Protein AF-A0A090QWX9-F1 (afdb_monomer_lite)

Sequence (191 aa):
MNAIVQAILRTYGSSTYQDLEINTSIIALRSNTSEQKVIETLQKLEEQELIEANIIDADTQINFLEPRDDDRTINRFSKELTKQNKIKKQKLEQMFYLVTQKQKCINVLILRYFGEKSQPCGKCSVCIGKVPQTLVLDKIKDLLINKDLNSGDIASLLPQIDKNNLIETISLLLEQGKVSLLDNHKYHWNG

Radius of gyration: 42.88 Å; chains: 1; bounding box: 83×41×101 Å

Structure (mmCIF, N/CA/C/O backbone):
data_AF-A0A090QWX9-F1
#
_entry.id   AF-A0A090QWX9-F1
#
loop_
_atom_site.group_PDB
_atom_site.id
_atom_site.type_symbol
_atom_site.label_atom_id
_atom_site.label_alt_id
_atom_site.label_comp_id
_atom_site.label_asym_id
_atom_site.label_entity_id
_atom_site.label_seq_id
_atom_site.pdbx_PDB_ins_code
_atom_site.Cartn_x
_atom_site.Cartn_y
_atom_site.Cartn_z
_atom_site.occupancy
_atom_site.B_iso_or_equiv
_atom_site.auth_seq_id
_atom_site.auth_comp_id
_atom_site.auth_asym_id
_atom_site.auth_atom_id
_atom_site.pdbx_PDB_model_num
ATOM 1 N N . MET A 1 1 ? -42.202 -20.734 45.469 1.00 53.66 1 MET A N 1
ATOM 2 C CA . MET A 1 1 ? -43.258 -20.476 44.466 1.00 53.66 1 MET A CA 1
ATOM 3 C C . MET A 1 1 ? -43.918 -19.111 44.650 1.00 53.66 1 MET A C 1
ATOM 5 O O . MET A 1 1 ? -43.602 -18.234 43.865 1.00 53.66 1 MET A O 1
ATOM 9 N N . ASN A 1 2 ? -44.729 -18.862 45.690 1.00 70.88 2 ASN A N 1
ATOM 10 C CA . ASN A 1 2 ? -45.510 -17.608 45.795 1.00 70.88 2 ASN A CA 1
ATOM 11 C C . ASN A 1 2 ? -44.644 -16.319 45.829 1.00 70.88 2 ASN A C 1
ATOM 13 O O . ASN A 1 2 ? -44.938 -15.356 45.132 1.00 70.88 2 ASN A O 1
ATOM 17 N N . ALA A 1 3 ? -43.509 -16.322 46.543 1.00 83.94 3 ALA A N 1
ATOM 18 C CA . ALA A 1 3 ? -42.634 -15.144 46.642 1.00 83.94 3 ALA A CA 1
ATOM 19 C C . ALA A 1 3 ? -41.961 -14.732 45.314 1.00 83.94 3 ALA A C 1
ATOM 21 O O . ALA A 1 3 ? -41.786 -13.543 45.069 1.00 83.94 3 ALA A O 1
ATOM 22 N N . ILE A 1 4 ? -41.611 -15.696 44.452 1.00 86.19 4 ILE A N 1
ATOM 23 C CA . ILE A 1 4 ? -40.945 -15.440 43.161 1.00 86.19 4 ILE A CA 1
ATOM 24 C C . ILE A 1 4 ? -41.950 -14.849 42.169 1.00 86.19 4 ILE A C 1
ATOM 26 O O . ILE A 1 4 ? -41.692 -13.803 41.584 1.00 86.19 4 ILE A O 1
ATOM 30 N N . VAL A 1 5 ? -43.137 -15.453 42.059 1.00 85.56 5 VAL A N 1
ATOM 31 C CA . VAL A 1 5 ? -44.212 -14.955 41.183 1.00 85.56 5 VAL A CA 1
ATOM 32 C C . VAL A 1 5 ? -44.660 -13.553 41.610 1.00 85.56 5 VAL A C 1
ATOM 34 O O . VAL A 1 5 ? -44.779 -12.660 40.774 1.00 85.56 5 VAL A O 1
ATOM 37 N N . GLN A 1 6 ? -44.817 -13.304 42.917 1.00 86.06 6 GLN A N 1
ATOM 38 C CA . GLN A 1 6 ? -45.117 -11.956 43.413 1.00 86.06 6 GLN A CA 1
ATOM 39 C C . GLN A 1 6 ? -43.999 -10.952 43.119 1.00 86.06 6 GLN A C 1
ATOM 41 O O . GLN A 1 6 ? -44.289 -9.797 42.808 1.00 86.06 6 GLN A O 1
ATOM 46 N N . ALA A 1 7 ? -42.731 -11.362 43.217 1.00 87.44 7 ALA A N 1
ATOM 47 C CA . ALA A 1 7 ? -41.604 -10.498 42.888 1.00 87.44 7 ALA A CA 1
ATOM 48 C C . ALA A 1 7 ? -41.592 -10.126 41.397 1.00 87.44 7 ALA A C 1
ATOM 50 O O . ALA A 1 7 ? -41.344 -8.963 41.079 1.00 87.44 7 ALA A O 1
ATOM 51 N N . ILE A 1 8 ? -41.919 -11.064 40.501 1.00 87.06 8 ILE A N 1
ATOM 52 C CA . ILE A 1 8 ? -42.038 -10.809 39.056 1.00 87.06 8 ILE A CA 1
ATOM 53 C C . ILE A 1 8 ? -43.156 -9.795 38.791 1.00 87.06 8 ILE A C 1
ATOM 55 O O . ILE A 1 8 ? -42.890 -8.733 38.228 1.00 87.06 8 ILE A O 1
ATOM 59 N N . LEU A 1 9 ? -44.367 -10.049 39.300 1.00 85.12 9 LEU A N 1
ATOM 60 C CA . LEU A 1 9 ? -45.529 -9.171 39.099 1.00 85.12 9 LEU A CA 1
ATOM 61 C C . LEU A 1 9 ? -45.324 -7.757 39.670 1.00 85.12 9 LEU A C 1
ATOM 63 O O . LEU A 1 9 ? -45.786 -6.778 39.087 1.00 85.12 9 LEU A O 1
ATOM 67 N N . ARG A 1 10 ? -44.603 -7.622 40.791 1.00 84.56 10 ARG A N 1
ATOM 68 C CA . ARG A 1 10 ? -44.247 -6.312 41.372 1.00 84.56 10 ARG A CA 1
ATOM 69 C C . ARG A 1 10 ? -43.152 -5.575 40.601 1.00 84.56 10 ARG A C 1
ATOM 71 O O . ARG A 1 10 ? -43.028 -4.366 40.760 1.00 84.56 10 ARG A O 1
ATOM 78 N N . THR A 1 11 ? -42.320 -6.288 39.843 1.00 85.12 11 THR A N 1
ATOM 79 C CA . THR A 1 11 ? -41.165 -5.706 39.140 1.00 85.12 11 THR A CA 1
ATOM 80 C C . THR A 1 11 ? -41.520 -5.297 37.723 1.00 85.12 11 THR A C 1
ATOM 82 O O . THR A 1 11 ? -41.183 -4.190 37.319 1.00 85.12 11 THR A O 1
ATOM 85 N N . TYR A 1 12 ? -42.222 -6.167 37.003 1.00 82.81 12 TYR A N 1
ATOM 86 C CA . TYR A 1 12 ? -42.530 -5.988 35.586 1.00 82.81 12 TYR A CA 1
ATOM 87 C C . TYR A 1 12 ? -43.985 -5.564 35.333 1.00 82.81 12 TYR A C 1
ATOM 89 O O . TYR A 1 12 ? -44.350 -5.246 34.208 1.00 82.81 12 TYR A O 1
ATOM 97 N N . GLY A 1 13 ? -44.794 -5.461 36.393 1.00 68.44 13 GLY A N 1
ATOM 98 C CA . GLY A 1 13 ? -46.199 -5.077 36.303 1.00 68.44 13 GLY A CA 1
ATOM 99 C C . GLY A 1 13 ? -47.084 -6.208 35.777 1.00 68.44 13 GLY A C 1
ATOM 100 O O . GLY A 1 13 ? -46.618 -7.235 35.294 1.00 68.44 13 GLY A O 1
ATOM 101 N N . SER A 1 14 ? -48.399 -6.033 35.907 1.00 61.84 14 SER A N 1
ATOM 102 C CA . SER A 1 14 ? -49.395 -6.978 35.394 1.00 61.84 14 SER A CA 1
ATOM 103 C C . SER A 1 14 ? -49.714 -6.632 33.936 1.00 61.84 14 SER A C 1
ATOM 105 O O . SER A 1 14 ? -50.773 -6.083 33.641 1.00 61.84 14 SER A O 1
ATOM 107 N N . SER A 1 15 ? -48.774 -6.873 33.021 1.00 58.12 15 SER A N 1
ATOM 108 C CA . SER A 1 15 ? -49.043 -6.803 31.582 1.00 58.12 15 SER A CA 1
ATOM 109 C C . SER A 1 15 ? -49.397 -8.202 31.082 1.00 58.12 15 SER A C 1
ATOM 111 O O . SER A 1 15 ? -48.561 -9.082 30.942 1.00 58.12 15 SER A O 1
ATOM 113 N N . THR A 1 16 ? -50.681 -8.428 30.828 1.00 58.50 16 THR A N 1
ATOM 114 C CA . THR A 1 16 ? -51.221 -9.699 30.320 1.00 58.50 16 THR A CA 1
ATOM 115 C C . THR A 1 16 ? -50.966 -9.927 28.827 1.00 58.50 16 THR A C 1
ATOM 117 O O . THR A 1 16 ? -51.358 -10.962 28.304 1.00 58.50 16 THR A O 1
ATOM 120 N N . TYR A 1 17 ? -50.330 -8.976 28.133 1.00 59.25 17 TYR A N 1
ATOM 121 C CA . TYR A 1 17 ? -50.255 -8.949 26.666 1.00 59.25 17 TYR A CA 1
ATOM 122 C C . TYR A 1 17 ? -48.881 -8.545 26.113 1.00 59.25 17 TYR A C 1
ATOM 124 O O . TYR A 1 17 ? -48.797 -8.085 24.976 1.00 59.25 17 TYR A O 1
ATOM 132 N N . GLN A 1 18 ? -47.813 -8.637 26.908 1.00 69.75 18 GLN A N 1
ATOM 133 C CA . GLN A 1 18 ? -46.468 -8.270 26.458 1.00 69.75 18 GLN A CA 1
ATOM 134 C C . GLN A 1 18 ? -45.458 -9.341 26.841 1.00 69.75 18 GLN A C 1
ATOM 136 O O . GLN A 1 18 ? -45.496 -9.851 27.960 1.00 69.75 18 GLN A O 1
ATOM 141 N N . ASP A 1 19 ? -44.534 -9.611 25.925 1.00 76.44 19 ASP A N 1
ATOM 142 C CA . ASP A 1 19 ? -43.352 -10.416 26.201 1.00 76.44 19 ASP A CA 1
ATOM 143 C C . ASP A 1 19 ? -42.495 -9.699 27.250 1.00 76.44 19 ASP A C 1
ATOM 145 O O . ASP A 1 19 ? -42.194 -8.506 27.131 1.00 76.44 19 ASP A O 1
ATOM 149 N N . LEU A 1 20 ? -42.140 -10.421 28.312 1.00 80.31 20 LEU A N 1
ATOM 150 C CA . LEU A 1 20 ? -41.389 -9.885 29.442 1.00 80.31 20 LEU A CA 1
ATOM 151 C C . LEU A 1 20 ? -39.956 -10.410 29.426 1.00 80.31 20 LEU A C 1
ATOM 153 O O . LEU A 1 20 ? -39.713 -11.595 29.648 1.00 80.31 20 LEU A O 1
ATOM 157 N N . GLU A 1 21 ? -38.994 -9.505 29.266 1.00 84.19 21 GLU A N 1
ATOM 158 C CA . GLU A 1 21 ? -37.586 -9.805 29.526 1.00 84.19 21 GLU A CA 1
ATOM 159 C C . GLU A 1 21 ? -37.314 -9.748 31.036 1.00 84.19 21 GLU A C 1
ATOM 161 O O . GLU A 1 21 ? -37.188 -8.680 31.646 1.00 84.19 21 GLU A O 1
ATOM 166 N N . ILE A 1 22 ? -37.252 -10.924 31.662 1.00 83.38 22 ILE A N 1
ATOM 167 C CA . ILE A 1 22 ? -37.041 -11.060 33.104 1.00 83.38 22 ILE A CA 1
ATOM 168 C C . ILE A 1 22 ? -35.547 -11.186 33.404 1.00 83.38 22 ILE A C 1
ATOM 170 O O . ILE A 1 22 ? -34.882 -12.128 32.986 1.00 83.38 22 ILE A O 1
ATOM 174 N N . ASN A 1 23 ? -35.035 -10.277 34.232 1.00 85.75 23 ASN A N 1
ATOM 175 C CA . ASN A 1 23 ? -33.715 -10.401 34.833 1.00 85.75 23 ASN A CA 1
ATOM 176 C C . ASN A 1 23 ? -33.814 -11.281 36.092 1.00 85.75 23 ASN A C 1
ATOM 178 O O . ASN A 1 23 ? -34.345 -10.862 37.129 1.00 85.75 23 ASN A O 1
ATOM 182 N N . THR A 1 24 ? -33.306 -12.509 35.999 1.00 86.75 24 THR A N 1
ATOM 183 C CA . THR A 1 24 ? -33.350 -13.514 37.072 1.00 86.75 24 THR A CA 1
ATOM 184 C C . THR A 1 24 ? -32.636 -13.047 38.342 1.00 86.75 24 THR A C 1
ATOM 186 O O . THR A 1 24 ? -33.150 -13.292 39.436 1.00 86.75 24 THR A O 1
ATOM 189 N N . SER A 1 25 ? -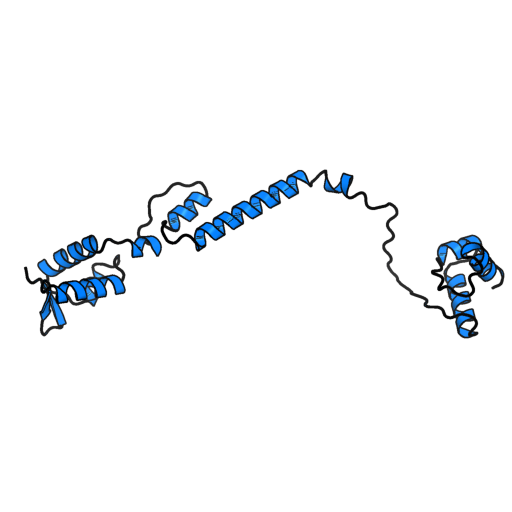31.532 -12.301 38.227 1.00 86.31 25 SER A N 1
ATOM 190 C CA . SER A 1 25 ? -30.766 -11.755 39.357 1.00 86.31 25 SER A CA 1
ATOM 191 C C . SER A 1 25 ? -31.585 -10.785 40.211 1.00 86.31 25 SER A C 1
ATOM 193 O O . SER A 1 25 ? -31.591 -10.869 41.443 1.00 86.31 25 SER A O 1
ATOM 195 N N . ILE A 1 26 ? -32.336 -9.880 39.573 1.00 87.12 26 ILE A N 1
ATOM 196 C CA . ILE A 1 26 ? -33.187 -8.908 40.281 1.00 87.12 26 ILE A CA 1
ATOM 197 C C . ILE A 1 26 ? -34.320 -9.625 41.022 1.00 87.12 26 ILE A C 1
ATOM 199 O O . ILE A 1 26 ? -34.638 -9.286 42.167 1.00 87.12 26 ILE A O 1
ATOM 203 N N . ILE A 1 27 ? -34.928 -10.628 40.389 1.00 89.12 27 ILE A N 1
ATOM 204 C CA . ILE A 1 27 ? -36.012 -11.406 40.996 1.00 89.1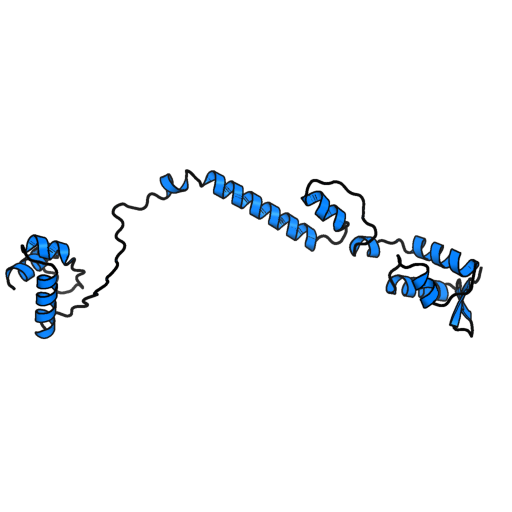2 27 ILE A CA 1
ATOM 205 C C . ILE A 1 27 ? -35.497 -12.270 42.146 1.00 89.12 27 ILE A C 1
ATOM 207 O O . ILE A 1 27 ? -36.151 -12.333 43.191 1.00 89.12 27 ILE A O 1
ATOM 211 N N . ALA A 1 28 ? -34.320 -12.878 42.005 1.00 89.19 28 ALA A N 1
ATOM 212 C CA . ALA A 1 28 ? -33.655 -13.630 43.064 1.00 89.19 28 ALA A CA 1
ATOM 213 C C . ALA A 1 28 ? -33.429 -12.743 44.300 1.00 89.19 28 ALA A C 1
ATOM 215 O O . ALA A 1 28 ? -33.872 -13.088 45.400 1.00 89.19 28 ALA A O 1
ATOM 216 N N . LEU A 1 29 ? -32.887 -11.536 44.099 1.00 89.25 29 LEU A N 1
ATOM 217 C CA . LEU A 1 29 ? -32.679 -10.555 45.167 1.00 89.25 29 LEU A CA 1
ATOM 218 C C . LEU A 1 29 ? -33.995 -10.146 45.853 1.00 89.25 29 LEU A C 1
ATOM 220 O O . LEU A 1 29 ? -34.086 -10.152 47.080 1.00 89.25 29 LEU A O 1
ATOM 224 N N . ARG A 1 30 ? -35.040 -9.819 45.080 1.00 87.56 30 ARG A N 1
ATOM 225 C CA . ARG A 1 30 ? -36.335 -9.349 45.619 1.00 87.56 30 ARG A CA 1
ATOM 226 C C . ARG A 1 30 ? -37.160 -10.441 46.294 1.00 87.56 30 ARG A C 1
ATOM 228 O O . ARG A 1 30 ? -37.959 -10.143 47.178 1.00 87.56 30 ARG A O 1
ATOM 235 N N . SER A 1 31 ? -36.993 -11.689 45.871 1.00 88.31 31 SER A N 1
ATOM 236 C CA . SER A 1 31 ? -37.668 -12.848 46.465 1.00 88.31 31 SER A CA 1
ATOM 237 C C . SER A 1 31 ? -36.853 -13.511 47.580 1.00 88.31 31 SER A C 1
ATOM 239 O O . SER A 1 31 ? -37.348 -14.453 48.199 1.00 88.31 31 SER A O 1
ATOM 241 N N . ASN A 1 32 ? -35.641 -13.011 47.857 1.00 88.44 32 ASN A N 1
ATOM 242 C CA . ASN A 1 32 ? -34.676 -13.593 48.788 1.00 88.44 32 ASN A CA 1
ATOM 243 C C . ASN A 1 32 ? -34.376 -15.073 48.470 1.00 88.44 32 ASN A C 1
ATOM 245 O O . ASN A 1 32 ? -34.393 -15.942 49.345 1.00 88.44 32 ASN A O 1
ATOM 249 N N . THR A 1 33 ? -34.162 -15.370 47.186 1.00 89.62 33 THR A N 1
ATOM 250 C CA . THR A 1 33 ? -33.833 -16.708 46.671 1.00 89.62 33 THR A CA 1
ATOM 251 C C . THR A 1 33 ? -32.607 -16.662 45.752 1.00 89.62 33 THR A C 1
ATOM 253 O O . THR A 1 33 ? -32.016 -15.605 45.558 1.00 89.62 33 THR A O 1
ATOM 256 N N . SER A 1 34 ? -32.174 -17.813 45.230 1.00 88.50 34 SER A N 1
ATOM 257 C CA . SER A 1 34 ? -31.105 -17.904 44.229 1.00 88.50 34 SER A CA 1
ATOM 258 C C . SER A 1 34 ? -31.673 -17.859 42.811 1.00 88.50 34 SER A C 1
ATOM 260 O O . SER A 1 34 ? -32.805 -18.283 42.582 1.00 88.50 34 SER A O 1
ATOM 262 N N . GLU A 1 35 ? -30.867 -17.420 41.842 1.00 87.25 35 GLU A N 1
ATOM 263 C CA . GLU A 1 35 ? -31.251 -17.405 40.421 1.00 87.25 35 GLU A CA 1
ATOM 264 C C . GLU A 1 35 ? -31.674 -18.788 39.917 1.00 87.25 35 GLU A C 1
ATOM 266 O O . GLU A 1 35 ? -32.696 -18.905 39.249 1.00 87.25 35 GLU A O 1
ATOM 271 N N . GLN A 1 36 ? -30.979 -19.847 40.343 1.00 87.12 36 GLN A N 1
ATOM 272 C CA . GLN A 1 36 ? -31.351 -21.233 40.036 1.00 87.12 36 GLN A CA 1
ATOM 273 C C . GLN A 1 36 ? -32.795 -21.553 40.448 1.00 87.12 36 GLN A C 1
ATOM 275 O O . GLN A 1 36 ? -33.552 -22.100 39.657 1.00 87.12 36 GLN A O 1
ATOM 280 N N . LYS A 1 37 ? -33.229 -21.138 41.648 1.00 87.50 37 LYS A N 1
ATOM 281 C CA . LYS A 1 37 ? -34.615 -21.357 42.103 1.00 87.50 37 LYS A CA 1
ATOM 282 C C . LYS A 1 37 ? -35.633 -20.539 41.312 1.00 87.50 37 LYS A C 1
ATOM 284 O O . LYS A 1 37 ? -36.789 -20.954 41.208 1.00 87.50 37 LYS A O 1
ATOM 289 N N . VAL A 1 38 ? -35.238 -19.375 40.797 1.00 88.50 38 VAL A N 1
ATOM 290 C CA . VAL A 1 38 ? -36.083 -18.563 39.909 1.00 88.50 38 VAL A CA 1
ATOM 291 C C . VAL A 1 38 ? -36.269 -19.285 38.578 1.00 88.50 38 VAL A C 1
ATOM 293 O O . VAL A 1 38 ? -37.411 -19.462 38.161 1.00 88.50 38 VAL A O 1
ATOM 296 N N . ILE A 1 39 ? -35.183 -19.784 37.981 1.00 88.69 39 ILE A N 1
ATOM 297 C CA . ILE A 1 39 ? -35.206 -20.554 36.729 1.00 88.69 39 ILE A CA 1
ATOM 298 C C . ILE A 1 39 ? -36.035 -21.834 36.892 1.00 88.69 39 ILE A C 1
ATOM 300 O O . ILE A 1 39 ? -36.972 -22.041 36.131 1.00 88.69 39 ILE A O 1
ATOM 304 N N . GLU A 1 40 ? -35.795 -22.627 37.942 1.00 88.94 40 GLU A N 1
ATOM 305 C CA . GLU A 1 40 ? -36.587 -23.833 38.248 1.00 88.94 40 GLU A CA 1
ATOM 306 C C . GLU A 1 40 ? -38.084 -23.530 38.417 1.00 88.94 40 GLU A C 1
ATOM 308 O O . GLU A 1 40 ? -38.942 -24.347 38.088 1.00 88.94 40 GLU A O 1
ATOM 313 N N . THR A 1 41 ? -38.426 -22.365 38.979 1.00 88.94 41 THR A N 1
ATOM 314 C CA . THR A 1 41 ? -39.829 -21.966 39.145 1.00 88.94 41 THR A CA 1
ATOM 315 C C . THR A 1 41 ? -40.453 -21.578 37.807 1.00 88.94 41 THR A C 1
ATOM 317 O O . THR A 1 41 ? -41.608 -21.920 37.581 1.00 88.94 41 THR A O 1
ATOM 320 N N . LEU A 1 42 ? -39.715 -20.893 36.929 1.00 87.75 42 LEU A N 1
ATOM 321 C CA . LEU A 1 42 ? -40.179 -20.552 35.580 1.00 87.75 42 LEU A CA 1
ATOM 322 C C . LEU A 1 42 ? -40.358 -21.810 34.720 1.00 87.75 42 LEU A C 1
ATOM 324 O O . LEU A 1 42 ? -41.416 -21.965 34.124 1.00 87.75 42 LEU A O 1
ATOM 328 N N . GLN A 1 43 ? -39.409 -22.751 34.768 1.00 89.06 43 GLN A N 1
ATOM 329 C CA . GLN A 1 43 ? -39.523 -24.057 34.102 1.00 89.06 43 GLN A CA 1
ATOM 330 C C . GLN A 1 43 ? -40.766 -24.821 34.565 1.00 89.06 43 GLN A C 1
ATOM 332 O O . GLN A 1 43 ? -41.525 -25.322 33.750 1.00 89.06 43 GLN A O 1
ATOM 337 N N . LYS A 1 44 ? -41.047 -24.846 35.874 1.00 89.88 44 LYS A N 1
ATOM 338 C CA . LYS A 1 44 ? -42.264 -25.491 36.397 1.00 89.88 44 LYS A CA 1
ATOM 339 C C . LYS A 1 44 ? -43.558 -24.820 35.943 1.00 89.88 44 LYS A C 1
ATOM 341 O O . LYS A 1 44 ? -44.571 -25.498 35.826 1.00 89.88 44 LYS A O 1
ATOM 346 N N . LEU A 1 45 ? -43.562 -23.500 35.760 1.00 88.19 45 LEU A N 1
ATOM 347 C CA . LEU A 1 45 ? -44.738 -22.781 35.259 1.00 88.19 45 LEU A CA 1
ATOM 348 C C . LEU A 1 45 ? -44.953 -23.044 33.764 1.00 88.19 45 LEU A C 1
ATOM 350 O O . LEU A 1 45 ? -46.097 -23.145 33.331 1.00 88.19 45 LEU A O 1
ATOM 354 N N . GLU A 1 46 ? -43.868 -23.186 33.007 1.00 89.56 46 GLU A N 1
ATOM 355 C CA . GLU A 1 46 ? -43.888 -23.594 31.601 1.00 89.56 46 GLU A CA 1
ATOM 356 C C . GLU A 1 46 ? -44.359 -25.050 31.445 1.00 89.56 46 GLU A C 1
ATOM 358 O O . GLU A 1 46 ? -45.273 -25.314 30.671 1.00 89.56 46 GLU A O 1
ATOM 363 N N . GLU A 1 47 ? -43.841 -25.983 32.254 1.00 90.12 47 GLU A N 1
ATOM 364 C CA . GLU A 1 47 ? -44.299 -27.386 32.311 1.00 90.12 47 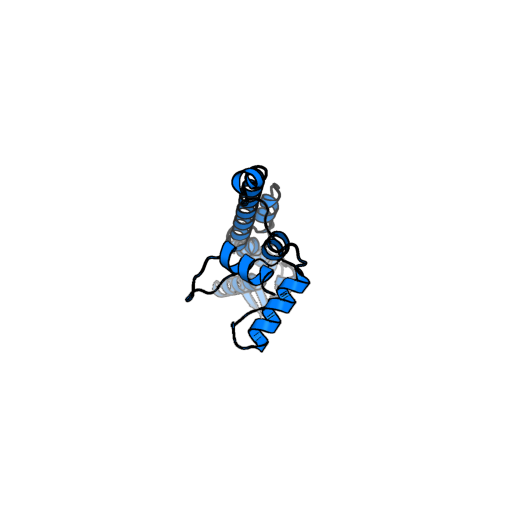GLU A CA 1
ATOM 365 C C . GLU A 1 47 ? -45.794 -27.512 32.652 1.00 90.12 47 GLU A C 1
ATOM 367 O O . GLU A 1 47 ? -46.445 -28.482 32.269 1.00 90.12 47 GLU A O 1
ATOM 372 N N . GLN A 1 48 ? -46.338 -26.548 33.399 1.00 91.25 48 GLN A N 1
ATOM 373 C CA . GLN A 1 48 ? -47.759 -26.463 33.742 1.00 91.25 48 GLN A CA 1
ATOM 374 C C . GLN A 1 48 ? -48.594 -25.717 32.691 1.00 91.25 48 GLN A C 1
ATOM 376 O O . GLN A 1 48 ? -49.777 -25.480 32.932 1.00 91.25 48 GLN A O 1
ATOM 381 N N . GLU A 1 49 ? -47.991 -25.330 31.563 1.00 87.25 49 GLU A N 1
ATOM 382 C CA . GLU A 1 49 ? -48.617 -24.569 30.475 1.00 87.25 49 GLU A CA 1
ATOM 383 C C . GLU A 1 49 ? -49.237 -23.235 30.947 1.00 87.25 49 GLU A C 1
ATOM 385 O O . GLU A 1 49 ? -50.197 -22.726 30.368 1.00 87.25 49 GLU A O 1
ATOM 390 N N . LEU A 1 50 ? -48.701 -22.647 32.027 1.00 85.00 50 LEU A N 1
ATOM 391 C CA . LEU A 1 50 ? -49.178 -21.374 32.586 1.00 85.00 50 LEU A CA 1
ATOM 392 C C . LEU A 1 50 ? -48.489 -20.158 31.959 1.00 85.00 50 LEU A C 1
ATOM 394 O O . LEU A 1 50 ? -49.031 -19.052 32.022 1.00 85.00 50 LEU A O 1
ATOM 398 N N . ILE A 1 51 ? -47.290 -20.351 31.409 1.00 86.00 51 ILE A N 1
ATOM 399 C CA . ILE A 1 51 ? -46.495 -19.334 30.715 1.00 86.00 51 ILE A CA 1
ATOM 400 C C . ILE A 1 51 ? -45.809 -19.959 29.499 1.00 86.00 51 ILE A C 1
ATOM 402 O O . ILE A 1 51 ? -45.537 -21.156 29.491 1.00 86.00 51 ILE A O 1
ATOM 406 N N . GLU A 1 52 ? -45.466 -19.129 28.520 1.00 84.31 52 GLU A N 1
ATOM 407 C CA . GLU A 1 52 ? -44.527 -19.468 27.450 1.00 84.31 52 GLU A CA 1
ATOM 408 C C . GLU A 1 52 ? -43.198 -18.767 27.768 1.00 84.31 52 GLU A C 1
ATOM 410 O O . GLU A 1 52 ? -43.177 -17.547 27.961 1.00 84.31 52 GLU A O 1
ATOM 415 N N . ALA A 1 53 ? -42.107 -19.524 27.925 1.00 82.81 53 ALA A N 1
ATOM 416 C CA . ALA A 1 53 ? -40.840 -18.990 28.422 1.00 82.81 53 ALA A CA 1
ATOM 417 C C . ALA A 1 53 ? -39.661 -19.396 27.530 1.00 82.81 53 ALA A C 1
ATOM 419 O O . ALA A 1 53 ? -39.358 -20.565 27.358 1.00 82.81 53 ALA A O 1
ATOM 420 N N . ASN A 1 54 ? -38.912 -18.414 27.024 1.00 82.25 54 ASN A N 1
ATOM 421 C CA . ASN A 1 54 ? -37.637 -18.669 26.354 1.00 82.25 54 ASN A CA 1
ATOM 422 C C . ASN A 1 54 ? -36.485 -18.482 27.346 1.00 82.25 54 ASN A C 1
ATOM 424 O O . ASN A 1 54 ? -35.987 -17.371 27.541 1.00 82.25 54 ASN A O 1
ATOM 428 N N . ILE A 1 55 ? -36.064 -19.571 27.992 1.00 78.12 55 ILE A N 1
ATOM 429 C CA . ILE A 1 55 ? -34.950 -19.551 28.947 1.00 78.12 55 ILE A CA 1
ATOM 430 C C . ILE A 1 55 ? -33.633 -19.680 28.177 1.00 78.12 55 ILE A C 1
ATOM 432 O O . ILE A 1 55 ? -33.258 -20.758 27.720 1.00 78.12 55 ILE A O 1
ATOM 436 N N . ILE A 1 56 ? -32.929 -18.558 28.023 1.00 72.62 56 ILE A N 1
ATOM 437 C CA . ILE A 1 56 ? -31.620 -18.515 27.367 1.00 72.62 56 ILE A CA 1
ATOM 438 C C . ILE A 1 56 ? -30.534 -18.719 28.423 1.00 72.62 56 ILE A C 1
ATOM 440 O O . ILE A 1 56 ? -30.248 -17.815 29.208 1.00 72.62 56 ILE A O 1
ATOM 444 N N . ASP A 1 57 ? -29.902 -19.889 28.404 1.00 64.50 57 ASP A N 1
ATOM 445 C CA . ASP A 1 57 ? -28.725 -20.186 29.222 1.00 64.50 57 ASP A CA 1
ATOM 446 C C . ASP A 1 57 ? -27.472 -19.711 28.464 1.00 64.50 57 ASP A C 1
ATOM 448 O O . ASP A 1 57 ? -26.881 -20.428 27.655 1.00 64.50 57 ASP A O 1
ATOM 452 N N . ALA A 1 58 ? -27.137 -18.427 28.612 1.00 63.53 58 ALA A N 1
ATOM 453 C CA . ALA A 1 58 ? -25.960 -17.837 27.981 1.00 63.53 58 ALA A CA 1
ATOM 454 C C . ALA A 1 58 ? -24.839 -17.662 29.011 1.00 63.53 58 ALA A C 1
ATOM 456 O O . ALA A 1 58 ? -24.852 -16.708 29.787 1.00 63.53 58 ALA A O 1
ATOM 457 N N . ASP A 1 59 ? -23.823 -18.528 28.945 1.00 55.81 59 ASP A N 1
ATOM 458 C CA . ASP A 1 59 ? -22.630 -18.498 29.813 1.00 55.81 59 ASP A CA 1
ATOM 459 C C . ASP A 1 59 ? -21.838 -17.176 29.747 1.00 55.81 59 ASP A C 1
ATOM 461 O O . ASP A 1 59 ? -21.018 -16.885 30.618 1.00 55.81 59 ASP A O 1
ATOM 465 N N . THR A 1 60 ? -22.042 -16.358 28.708 1.00 57.75 60 THR A N 1
ATOM 466 C CA . THR A 1 60 ? -21.344 -15.076 28.544 1.00 57.75 60 THR A CA 1
ATOM 467 C C . THR A 1 60 ? -22.257 -13.991 27.983 1.00 57.75 60 THR A C 1
ATOM 469 O O . THR A 1 60 ? -22.665 -14.023 26.824 1.00 57.75 60 THR A O 1
ATOM 472 N N . GLN A 1 61 ? -22.523 -12.973 28.802 1.00 64.88 61 GLN A N 1
ATOM 473 C CA . GLN A 1 61 ? -23.137 -11.716 28.379 1.00 64.88 61 GLN A CA 1
ATOM 474 C C . GLN A 1 61 ? -22.177 -10.559 28.672 1.00 64.88 61 GLN A C 1
ATOM 476 O O . GLN A 1 61 ? -21.606 -10.465 29.759 1.00 64.88 61 GLN A O 1
ATOM 481 N N . ILE A 1 62 ? -21.984 -9.669 27.695 1.00 69.31 62 ILE A N 1
ATOM 482 C CA . ILE A 1 62 ? -21.215 -8.433 27.878 1.00 69.31 62 ILE A CA 1
ATOM 483 C C . ILE A 1 62 ? -22.209 -7.334 28.237 1.00 69.31 62 ILE A C 1
ATOM 485 O O . ILE A 1 62 ? -22.943 -6.860 27.373 1.00 69.31 62 ILE A O 1
ATOM 489 N N . ASN A 1 63 ? -22.224 -6.927 29.506 1.00 68.12 63 ASN A N 1
ATOM 490 C CA . ASN A 1 63 ? -23.031 -5.802 29.962 1.00 68.12 63 ASN A CA 1
ATOM 491 C C . ASN A 1 63 ? -22.137 -4.577 30.193 1.00 68.12 63 ASN A C 1
ATOM 493 O O . ASN A 1 63 ? -21.225 -4.609 31.023 1.00 68.12 63 ASN A O 1
ATOM 497 N N . PHE A 1 64 ? -22.370 -3.502 29.441 1.00 67.88 64 PHE A N 1
ATOM 498 C CA . PHE A 1 64 ? -21.608 -2.263 29.583 1.00 67.88 64 PHE A CA 1
ATOM 499 C C . PHE A 1 64 ? -22.166 -1.457 30.760 1.00 67.88 64 PHE A C 1
ATOM 501 O O . PHE A 1 64 ? -23.322 -1.047 30.747 1.00 67.88 64 PHE A O 1
ATOM 508 N N . LEU A 1 65 ? -21.336 -1.231 31.781 1.00 71.25 65 LEU A N 1
ATOM 509 C CA . LEU A 1 65 ? -21.724 -0.520 33.008 1.00 71.25 65 LEU A CA 1
ATOM 510 C C . LEU A 1 65 ? -21.951 0.985 32.795 1.00 71.25 65 LEU A C 1
ATOM 512 O O . LEU A 1 65 ? -22.602 1.630 33.611 1.00 71.25 65 LEU A O 1
ATOM 516 N N . GLU A 1 66 ? -21.428 1.534 31.700 1.00 65.00 66 GLU A N 1
ATOM 517 C CA . GLU A 1 66 ? -21.566 2.937 31.323 1.00 65.00 66 GLU A CA 1
ATOM 518 C C . GLU A 1 66 ? -21.847 3.069 29.817 1.00 65.00 66 GLU A C 1
ATOM 520 O O . GLU A 1 66 ? -21.381 2.236 29.028 1.00 65.00 66 GLU A O 1
ATOM 525 N N . PRO A 1 67 ? -22.571 4.124 29.388 1.00 64.94 67 PRO A N 1
ATOM 526 C CA . PRO A 1 67 ? -22.693 4.467 27.979 1.00 64.94 67 PRO A CA 1
ATOM 527 C C . PRO A 1 67 ? -21.305 4.699 27.383 1.00 64.94 67 PRO A C 1
ATOM 529 O O . PRO A 1 67 ? -20.464 5.382 27.965 1.00 64.94 67 PRO A O 1
ATOM 532 N N . ARG A 1 68 ? -21.065 4.145 26.198 1.00 68.75 68 ARG A N 1
ATOM 533 C CA . ARG A 1 68 ? -19.795 4.293 25.494 1.00 68.75 68 ARG A CA 1
ATOM 534 C C . ARG A 1 68 ? -19.533 5.768 25.143 1.00 68.75 68 ARG A C 1
ATOM 536 O O . ARG A 1 68 ? -20.131 6.295 24.212 1.00 68.75 68 ARG A O 1
ATOM 543 N N . ASP A 1 69 ? -18.612 6.415 25.862 1.00 67.38 69 ASP A N 1
ATOM 544 C CA . ASP A 1 69 ? -18.137 7.782 25.583 1.00 67.38 69 ASP A CA 1
ATOM 545 C C . ASP A 1 69 ? -17.010 7.743 24.532 1.00 67.38 69 ASP A C 1
ATOM 547 O O . ASP A 1 69 ? -15.806 7.846 24.819 1.00 67.38 69 ASP A O 1
ATOM 551 N N . ASP A 1 70 ? -17.420 7.497 23.285 1.00 62.69 70 ASP A N 1
ATOM 552 C CA . ASP A 1 70 ? -16.529 7.467 22.124 1.00 62.69 70 ASP A CA 1
ATOM 553 C C . ASP A 1 70 ? -15.796 8.801 21.931 1.00 62.69 70 ASP A C 1
ATOM 555 O O . ASP A 1 70 ? -14.625 8.804 21.547 1.00 62.69 70 ASP A O 1
ATOM 559 N N . ASP A 1 71 ? -16.422 9.928 22.270 1.00 62.59 71 ASP A N 1
ATOM 560 C CA . ASP A 1 71 ? -15.851 11.253 22.039 1.00 62.59 71 ASP A CA 1
ATOM 561 C C . ASP A 1 71 ? -14.617 11.509 22.907 1.00 62.59 71 ASP A C 1
ATOM 563 O O . ASP A 1 71 ? -13.593 11.977 22.400 1.00 62.59 71 ASP A O 1
ATOM 567 N N . ARG A 1 72 ? -14.630 11.162 24.200 1.00 61.47 72 ARG A N 1
ATOM 568 C CA . ARG A 1 72 ? -13.434 11.338 25.054 1.00 61.47 72 ARG A CA 1
ATOM 569 C C . ARG A 1 72 ? -12.367 10.280 24.791 1.00 61.47 72 ARG A C 1
ATOM 571 O O . ARG A 1 72 ? -11.173 10.593 24.833 1.00 61.47 72 ARG A O 1
ATOM 578 N N . THR A 1 73 ? -12.782 9.052 24.491 1.00 66.81 73 THR A N 1
ATOM 579 C CA . THR A 1 73 ? -11.867 7.915 24.329 1.00 66.81 73 THR A CA 1
ATOM 580 C C . THR A 1 73 ? -11.145 7.966 22.980 1.00 66.81 73 THR A C 1
ATOM 582 O O . THR A 1 73 ? -9.925 7.804 22.934 1.00 66.81 73 THR A O 1
ATOM 585 N N . ILE A 1 74 ? -11.853 8.280 21.889 1.00 69.31 74 ILE A N 1
ATOM 586 C CA . ILE A 1 74 ? -11.292 8.344 20.531 1.00 69.31 74 ILE A CA 1
ATOM 587 C C . ILE A 1 74 ? -10.491 9.629 20.309 1.00 69.31 74 ILE A C 1
ATOM 589 O O . ILE A 1 74 ? -9.473 9.602 19.612 1.00 69.31 74 ILE A O 1
ATOM 593 N N . ASN A 1 75 ? -10.873 10.757 20.920 1.00 73.56 75 ASN A N 1
ATOM 594 C CA . ASN A 1 75 ? -10.232 12.051 20.656 1.00 73.56 75 ASN A CA 1
ATOM 595 C C . ASN A 1 75 ? -8.716 12.043 20.946 1.00 73.56 75 ASN A C 1
ATOM 597 O O . ASN A 1 75 ? -7.951 12.634 20.178 1.00 73.56 75 ASN A O 1
ATOM 601 N N . ARG A 1 76 ? -8.254 11.272 21.947 1.00 76.00 76 ARG A N 1
ATOM 602 C CA . ARG A 1 76 ? -6.821 11.133 22.284 1.00 76.00 76 ARG A CA 1
ATOM 603 C C . ARG A 1 76 ? -5.960 10.658 21.107 1.00 76.00 76 ARG A C 1
ATOM 605 O O . ARG A 1 76 ? -4.840 11.140 20.952 1.00 76.00 76 ARG A O 1
ATOM 612 N N . PHE A 1 77 ? -6.461 9.736 20.286 1.00 80.25 77 PHE A N 1
ATOM 613 C CA . PHE A 1 77 ? -5.734 9.178 19.136 1.00 80.25 77 PHE A CA 1
ATOM 614 C C . PHE A 1 77 ? -6.338 9.566 17.779 1.00 80.25 77 PHE A C 1
ATOM 616 O O . PHE A 1 77 ? -5.718 9.314 16.747 1.00 80.25 77 PHE A O 1
ATOM 623 N N . SER A 1 78 ? -7.485 10.251 17.758 1.00 84.75 78 SER A N 1
ATOM 624 C CA . SER A 1 78 ? -8.165 10.728 16.544 1.00 84.75 78 SER A CA 1
ATOM 625 C C . SER A 1 78 ? -7.252 11.557 15.631 1.00 84.75 78 SER A C 1
ATOM 627 O O . SER A 1 78 ? -7.221 11.357 14.415 1.00 84.75 78 SER A O 1
ATOM 629 N N . LYS A 1 79 ? -6.447 12.458 16.211 1.00 86.19 79 LYS A N 1
ATOM 630 C CA . LYS A 1 79 ? -5.506 13.322 15.479 1.00 86.19 79 LYS A CA 1
ATOM 631 C C . LYS A 1 79 ? -4.395 12.520 14.805 1.00 86.19 79 LYS A C 1
ATOM 633 O O . LYS A 1 79 ? -4.023 12.802 13.669 1.00 86.19 79 LYS A O 1
ATOM 638 N N . GLU A 1 80 ? -3.884 11.496 15.479 1.00 89.38 80 GLU A N 1
ATOM 639 C CA . GLU A 1 80 ? -2.861 10.633 14.890 1.00 89.38 80 GLU A CA 1
ATOM 640 C C . GLU A 1 80 ? -3.475 9.696 13.843 1.00 89.38 80 GLU A C 1
ATOM 642 O O . GLU A 1 80 ? -2.904 9.514 12.771 1.00 89.38 80 GLU A O 1
ATOM 647 N N . LEU A 1 81 ? -4.685 9.183 14.081 1.00 90.25 81 LEU A N 1
ATOM 648 C CA . LEU A 1 81 ? -5.402 8.337 13.126 1.00 90.25 81 LEU A CA 1
ATOM 649 C C . LEU A 1 81 ? -5.717 9.091 11.825 1.00 90.25 81 LEU A C 1
ATOM 651 O O . LEU A 1 81 ? -5.474 8.587 10.729 1.00 90.25 81 LEU A O 1
ATOM 655 N N . THR A 1 82 ? -6.200 10.329 11.928 1.00 91.25 82 THR A N 1
ATOM 656 C CA . THR A 1 82 ? -6.451 11.203 10.768 1.00 91.25 82 THR A CA 1
ATOM 657 C C . THR A 1 82 ? -5.167 11.511 9.997 1.00 91.25 82 THR A C 1
ATOM 659 O O . THR A 1 82 ? -5.156 11.430 8.764 1.00 91.25 82 THR A O 1
ATOM 662 N N . LYS A 1 83 ? -4.056 11.775 10.695 1.00 94.44 83 LYS A N 1
ATOM 663 C CA . LYS A 1 83 ? -2.733 11.938 10.076 1.00 94.44 83 LYS A CA 1
ATOM 664 C C . LYS A 1 83 ? -2.277 10.665 9.356 1.00 94.44 83 LYS A C 1
ATOM 666 O O . LYS A 1 83 ? -1.849 10.742 8.202 1.00 94.44 83 LYS A O 1
ATOM 671 N N . GLN A 1 84 ? -2.413 9.498 9.983 1.00 95.56 84 GLN A N 1
ATOM 672 C CA . GLN A 1 84 ? -2.081 8.212 9.364 1.00 95.56 84 GLN A CA 1
ATOM 673 C C . GLN A 1 84 ? -2.932 7.944 8.119 1.00 95.56 84 GLN A C 1
ATOM 675 O O . GLN A 1 84 ? -2.395 7.534 7.089 1.00 95.56 84 GLN A O 1
ATOM 680 N N . ASN A 1 85 ? -4.233 8.231 8.172 1.00 95.56 85 ASN A N 1
ATOM 681 C CA . ASN A 1 85 ? -5.134 8.090 7.027 1.00 95.56 85 ASN A CA 1
ATOM 682 C C . ASN A 1 85 ? -4.726 9.009 5.869 1.00 95.56 85 ASN A C 1
ATOM 684 O O . ASN A 1 85 ? -4.690 8.567 4.719 1.00 95.56 85 ASN A O 1
ATOM 688 N N . LYS A 1 86 ? -4.335 10.255 6.163 1.00 96.94 86 LYS A N 1
ATOM 689 C CA . LYS A 1 86 ? -3.814 11.184 5.151 1.00 96.94 86 LYS A CA 1
ATOM 690 C C . LYS A 1 86 ? -2.547 10.641 4.484 1.00 96.94 86 LYS A C 1
ATOM 692 O O . LYS A 1 86 ? -2.466 10.644 3.258 1.00 96.94 86 LYS A O 1
ATOM 697 N N . ILE A 1 87 ? -1.598 10.124 5.266 1.00 96.50 87 ILE A N 1
ATOM 698 C CA . ILE A 1 87 ? -0.360 9.524 4.739 1.00 96.50 87 ILE A CA 1
ATOM 699 C C . ILE A 1 87 ? -0.676 8.299 3.872 1.00 96.50 87 ILE A C 1
ATOM 701 O O . ILE A 1 87 ? -0.117 8.158 2.784 1.00 96.50 87 ILE A O 1
ATOM 705 N N . LYS A 1 88 ? -1.584 7.420 4.317 1.00 96.75 88 LYS A N 1
ATOM 706 C CA . LYS A 1 88 ? -2.015 6.243 3.543 1.00 96.75 88 LYS A CA 1
ATOM 707 C C . LYS A 1 88 ? -2.614 6.651 2.197 1.00 96.75 88 LYS A C 1
ATOM 709 O O . LYS A 1 88 ? -2.215 6.102 1.172 1.00 96.75 88 LYS A O 1
ATOM 714 N N . LYS A 1 89 ? -3.500 7.651 2.192 1.00 97.25 89 LYS A N 1
ATOM 715 C CA . LYS A 1 89 ? -4.107 8.184 0.966 1.00 97.25 89 LYS A CA 1
ATOM 716 C C . LYS A 1 89 ? -3.052 8.747 0.011 1.00 97.25 89 LYS A C 1
ATOM 718 O O . LYS A 1 89 ? -3.028 8.368 -1.154 1.00 97.25 89 LYS A O 1
ATOM 723 N N . GLN A 1 90 ? -2.127 9.561 0.518 1.00 95.56 90 GLN A N 1
ATOM 724 C CA . GLN A 1 90 ? -1.040 10.123 -0.290 1.00 95.56 90 GLN A CA 1
ATOM 725 C C . GLN A 1 90 ? -0.146 9.036 -0.902 1.00 95.56 90 GLN A C 1
ATOM 727 O O . GLN A 1 90 ? 0.183 9.109 -2.082 1.00 95.56 90 GLN A O 1
ATOM 732 N N . LYS A 1 91 ? 0.230 8.003 -0.136 1.00 94.31 91 LYS A N 1
ATOM 733 C CA . LYS A 1 91 ? 1.032 6.879 -0.654 1.00 94.31 91 LYS A CA 1
ATOM 734 C C . LYS A 1 91 ? 0.310 6.131 -1.774 1.00 94.31 91 LYS A C 1
ATOM 736 O O . LYS A 1 91 ? 0.928 5.805 -2.785 1.00 94.31 91 LYS A O 1
ATOM 741 N N . LEU A 1 92 ? -0.991 5.898 -1.612 1.00 96.06 92 LEU A N 1
ATOM 742 C CA . LEU A 1 92 ? -1.816 5.253 -2.628 1.00 96.06 92 LEU A CA 1
ATOM 743 C C . LEU A 1 92 ? -1.897 6.097 -3.909 1.00 96.06 92 LEU A C 1
ATOM 745 O O . LEU A 1 92 ? -1.713 5.567 -5.001 1.00 96.06 92 LEU A O 1
ATOM 749 N N . GLU A 1 93 ? -2.093 7.411 -3.786 1.00 95.81 93 GLU A N 1
ATOM 750 C CA . GLU A 1 93 ? -2.082 8.342 -4.924 1.00 95.81 93 GLU A CA 1
ATOM 751 C C . GLU A 1 93 ? -0.742 8.316 -5.680 1.00 95.81 93 GLU A C 1
ATOM 753 O O . GLU A 1 93 ? -0.734 8.316 -6.911 1.00 95.81 93 GLU A O 1
ATOM 758 N N . GLN A 1 94 ? 0.394 8.219 -4.975 1.00 93.75 94 GLN A N 1
ATOM 759 C CA . GLN A 1 94 ? 1.707 8.067 -5.620 1.00 93.75 94 GLN A CA 1
ATOM 760 C C . GLN A 1 94 ? 1.841 6.736 -6.377 1.00 93.75 94 GLN A C 1
ATOM 762 O O . GLN A 1 94 ? 2.408 6.710 -7.470 1.00 93.75 94 GLN A O 1
ATOM 767 N N . MET A 1 95 ? 1.295 5.639 -5.840 1.00 93.06 95 MET A N 1
ATOM 768 C CA . MET A 1 95 ? 1.268 4.346 -6.538 1.00 93.06 95 MET A CA 1
ATOM 769 C C . MET A 1 95 ? 0.380 4.395 -7.786 1.00 93.06 95 MET A C 1
ATOM 771 O O . MET A 1 95 ? 0.798 3.945 -8.853 1.00 93.06 95 MET A O 1
ATOM 775 N N . PHE A 1 96 ? -0.803 5.008 -7.700 1.00 95.50 96 PHE A N 1
ATOM 776 C CA . PHE A 1 96 ? -1.648 5.237 -8.875 1.00 95.50 96 PHE A CA 1
ATOM 777 C C . PHE A 1 96 ? -0.932 6.076 -9.932 1.00 95.50 96 PHE A C 1
ATOM 779 O O . PHE A 1 96 ? -0.973 5.740 -11.117 1.00 95.50 96 PHE A O 1
ATOM 786 N N . TYR A 1 97 ? -0.238 7.138 -9.518 1.00 93.50 97 TYR A N 1
ATOM 787 C CA . TYR A 1 97 ? 0.548 7.962 -10.430 1.00 93.50 97 TYR A CA 1
ATOM 788 C C . TYR A 1 97 ? 1.642 7.152 -11.136 1.00 93.50 97 TYR A C 1
ATOM 790 O O . TYR A 1 97 ? 1.815 7.298 -12.343 1.00 93.50 97 TYR A O 1
ATOM 798 N N . LEU A 1 98 ? 2.340 6.266 -10.418 1.00 92.38 98 LEU A N 1
ATOM 799 C CA . LEU A 1 98 ? 3.372 5.399 -10.991 1.00 92.38 98 LEU A CA 1
ATOM 800 C C . LEU A 1 98 ? 2.821 4.487 -12.099 1.00 92.38 98 LEU A C 1
ATOM 802 O O . LEU A 1 98 ? 3.461 4.346 -13.137 1.00 92.38 98 LEU A O 1
ATOM 806 N N . VAL A 1 99 ? 1.645 3.888 -11.888 1.00 90.81 99 VAL A N 1
ATOM 807 C CA . VAL A 1 99 ? 1.043 2.923 -12.829 1.00 90.81 99 VAL A CA 1
ATOM 808 C C . VAL A 1 99 ? 0.375 3.613 -14.023 1.00 90.81 99 VAL A C 1
ATOM 810 O O . VAL A 1 99 ? 0.417 3.110 -15.145 1.00 90.81 99 VAL A O 1
ATOM 813 N N . THR A 1 100 ? -0.250 4.769 -13.804 1.00 91.50 100 THR A N 1
ATOM 814 C CA . THR A 1 100 ? -1.003 5.483 -14.853 1.00 91.50 100 THR A CA 1
ATOM 815 C C . THR A 1 100 ? -0.116 6.362 -15.736 1.00 91.50 100 THR A C 1
ATOM 817 O O . THR A 1 100 ? -0.458 6.628 -16.891 1.00 91.50 100 THR A O 1
ATOM 820 N N . GLN A 1 101 ? 1.035 6.811 -15.231 1.00 89.06 101 GLN A N 1
ATOM 821 C CA . GLN A 1 101 ? 1.947 7.681 -15.964 1.00 89.06 101 GLN A CA 1
ATOM 822 C C . GLN A 1 101 ? 2.760 6.912 -17.018 1.00 89.06 101 GLN A C 1
ATOM 824 O O . GLN A 1 101 ? 3.660 6.147 -16.688 1.00 89.06 101 GLN A O 1
ATOM 829 N N . LYS A 1 102 ? 2.523 7.204 -18.303 1.00 85.88 102 LYS A N 1
ATOM 830 C CA . LYS A 1 102 ? 3.195 6.535 -19.437 1.00 85.88 102 LYS A CA 1
ATOM 831 C C . LYS A 1 102 ? 4.356 7.314 -20.069 1.00 85.88 102 LYS A C 1
ATOM 833 O O . LYS A 1 102 ? 5.017 6.800 -20.961 1.00 85.88 102 LYS A O 1
ATOM 838 N N . GLN A 1 103 ? 4.612 8.555 -19.652 1.00 86.56 103 GLN A N 1
ATOM 839 C CA . GLN A 1 103 ? 5.576 9.444 -20.321 1.00 86.56 103 GLN A CA 1
ATOM 840 C C . GLN A 1 103 ? 6.884 9.660 -19.552 1.00 86.56 103 GLN A C 1
ATOM 842 O O . GLN A 1 103 ? 7.883 10.075 -20.147 1.00 86.56 103 GLN A O 1
ATOM 847 N N . LYS A 1 104 ? 6.909 9.416 -18.239 1.00 89.38 104 LYS A N 1
ATOM 848 C CA . LYS A 1 104 ? 8.104 9.618 -17.404 1.00 89.38 104 LYS A CA 1
ATOM 849 C C . LYS A 1 104 ? 8.813 8.296 -17.136 1.00 89.38 104 LYS A C 1
ATOM 851 O O . LYS A 1 104 ? 8.171 7.268 -16.974 1.00 89.38 104 LYS A O 1
ATOM 856 N N . CYS A 1 105 ? 10.142 8.343 -17.059 1.00 91.06 105 CYS A N 1
ATOM 857 C CA . CYS A 1 105 ? 10.957 7.183 -16.715 1.00 91.06 105 CYS A CA 1
ATOM 858 C C . CYS A 1 105 ? 10.507 6.579 -15.378 1.00 91.06 105 CYS A C 1
ATOM 860 O O . CYS A 1 105 ? 10.528 7.265 -14.355 1.00 91.06 105 CYS A O 1
ATOM 862 N N . ILE A 1 106 ? 10.201 5.281 -15.375 1.00 92.38 106 ILE A N 1
ATOM 863 C CA . ILE A 1 106 ? 9.725 4.552 -14.190 1.00 92.38 106 ILE A CA 1
ATOM 864 C C . ILE A 1 106 ? 10.739 4.655 -13.043 1.00 92.38 106 ILE A C 1
ATOM 866 O O . ILE A 1 106 ? 10.371 4.992 -11.923 1.00 92.38 106 ILE A O 1
ATOM 870 N N . ASN A 1 107 ? 12.033 4.477 -13.332 1.00 93.50 107 ASN A N 1
ATOM 871 C CA . ASN A 1 107 ? 13.085 4.569 -12.315 1.00 93.50 107 ASN A CA 1
ATOM 872 C C . ASN A 1 107 ? 13.135 5.945 -11.627 1.00 93.50 107 ASN A C 1
ATOM 874 O O . ASN A 1 107 ? 13.276 6.033 -10.416 1.00 93.50 107 ASN A O 1
ATOM 878 N N . VAL A 1 108 ? 12.957 7.030 -12.389 1.00 94.38 108 VAL A N 1
ATOM 879 C CA . VAL A 1 108 ? 12.931 8.395 -11.841 1.00 94.38 108 VAL A CA 1
ATOM 880 C C . VAL A 1 108 ? 11.718 8.596 -10.933 1.00 94.38 108 VAL A C 1
ATOM 882 O O . VAL A 1 108 ? 11.828 9.268 -9.911 1.00 94.38 108 VAL A O 1
ATOM 885 N N . LEU A 1 109 ? 10.564 8.018 -11.284 1.00 94.00 109 LEU A N 1
ATOM 886 C CA . LEU A 1 109 ? 9.357 8.082 -10.456 1.00 94.00 109 LEU A CA 1
ATOM 887 C C . LEU A 1 109 ? 9.534 7.337 -9.127 1.00 94.00 109 LEU A C 1
ATOM 889 O O . LEU A 1 109 ? 9.167 7.875 -8.084 1.00 94.00 109 LEU A O 1
ATOM 893 N N . ILE A 1 110 ? 10.136 6.144 -9.161 1.00 94.25 110 ILE A N 1
ATOM 894 C CA . ILE A 1 110 ? 10.419 5.339 -7.964 1.00 94.25 110 ILE A CA 1
ATOM 895 C C . ILE A 1 110 ? 11.412 6.065 -7.054 1.00 94.25 110 ILE A C 1
ATOM 897 O O . ILE A 1 110 ? 11.139 6.248 -5.873 1.00 94.25 110 ILE A O 1
ATOM 901 N N . LEU A 1 111 ? 12.534 6.537 -7.597 1.00 94.50 111 LEU A N 1
ATOM 902 C CA . LEU A 1 111 ? 13.552 7.234 -6.806 1.00 94.50 111 LEU A CA 1
ATOM 903 C C . LEU A 1 111 ? 12.996 8.524 -6.192 1.00 94.50 111 LEU A C 1
ATOM 905 O O . LEU A 1 111 ? 13.197 8.780 -5.007 1.00 94.50 111 LEU A O 1
ATOM 909 N N . ARG A 1 112 ? 12.175 9.273 -6.940 1.00 92.81 112 ARG A N 1
ATOM 910 C CA . ARG A 1 112 ? 11.476 10.449 -6.406 1.00 92.81 112 ARG A CA 1
ATOM 911 C C . ARG A 1 112 ? 10.579 10.108 -5.213 1.00 92.81 112 ARG A C 1
ATOM 913 O O . ARG A 1 112 ? 10.503 10.917 -4.292 1.00 92.81 112 ARG A O 1
ATOM 920 N N . TYR A 1 113 ? 9.906 8.956 -5.213 1.00 93.44 113 TYR A N 1
ATOM 921 C CA . TYR A 1 113 ? 9.081 8.524 -4.078 1.00 93.44 113 TYR A CA 1
ATOM 922 C C . TYR A 1 113 ? 9.913 8.338 -2.797 1.00 93.44 113 TYR A C 1
ATOM 924 O O . TYR A 1 113 ? 9.447 8.682 -1.713 1.00 93.44 113 TYR A O 1
ATOM 932 N N . PHE A 1 114 ? 11.164 7.888 -2.927 1.00 94.50 114 PHE A N 1
ATOM 933 C CA . PHE A 1 114 ? 12.121 7.779 -1.821 1.00 94.50 114 PHE A CA 1
ATOM 934 C C . PHE A 1 114 ? 12.899 9.079 -1.538 1.00 94.50 114 PHE A C 1
ATOM 936 O O . PHE A 1 114 ? 13.785 9.094 -0.691 1.00 94.50 114 PHE A O 1
ATOM 943 N N . GLY A 1 115 ? 12.551 10.191 -2.198 1.00 93.00 115 GLY A N 1
ATOM 944 C CA . GLY A 1 115 ? 13.210 11.488 -2.011 1.00 93.00 115 GLY A CA 1
ATOM 945 C C . GLY A 1 115 ? 14.511 11.655 -2.799 1.00 93.00 115 GLY A C 1
ATOM 946 O O . GLY A 1 115 ? 15.206 12.658 -2.640 1.00 93.00 115 GLY A O 1
ATOM 947 N N . GLU A 1 116 ? 14.828 10.714 -3.683 1.00 95.19 116 GLU A N 1
ATOM 948 C CA . GLU A 1 116 ? 16.042 10.723 -4.487 1.00 95.19 116 GLU A CA 1
ATOM 949 C C . GLU A 1 116 ? 15.817 11.383 -5.855 1.00 95.19 116 GLU A C 1
ATOM 951 O O . GLU A 1 116 ? 14.728 11.363 -6.440 1.00 95.19 116 GLU A O 1
ATOM 956 N N . LYS A 1 117 ? 16.879 11.990 -6.391 1.00 92.06 117 LYS A N 1
ATOM 957 C CA . LYS A 1 117 ? 16.886 12.593 -7.728 1.00 92.06 117 LYS A CA 1
ATOM 958 C C . LYS A 1 117 ? 17.685 11.711 -8.673 1.00 92.06 117 LYS A C 1
ATOM 960 O O . LYS A 1 117 ? 18.755 11.229 -8.324 1.00 92.06 117 LYS A O 1
ATOM 965 N N . SER A 1 118 ? 17.183 11.539 -9.890 1.00 91.50 118 SER A N 1
ATOM 966 C CA . SER A 1 118 ? 17.857 10.747 -10.913 1.00 91.50 118 SER A CA 1
ATOM 967 C C . SER A 1 118 ? 17.502 11.230 -12.313 1.00 91.50 118 SER A C 1
ATOM 969 O O . SER A 1 118 ? 16.492 11.912 -12.513 1.00 91.50 118 SER A O 1
ATOM 971 N N . GLN A 1 119 ? 18.344 10.859 -13.270 1.00 91.44 119 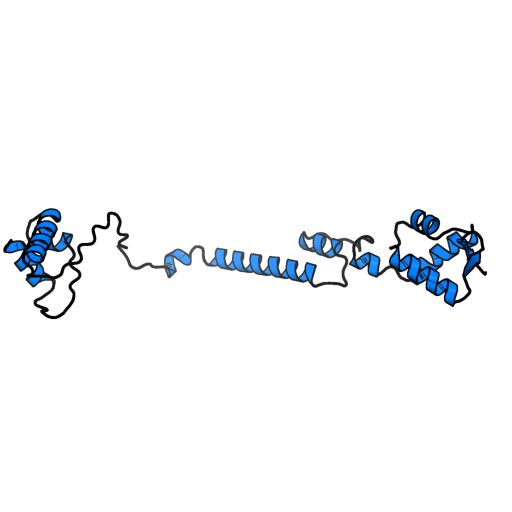GLN A N 1
ATOM 972 C CA . GLN A 1 119 ? 18.126 11.070 -14.696 1.00 91.44 119 GLN A CA 1
ATOM 973 C C . GLN A 1 119 ? 17.380 9.867 -15.306 1.00 91.44 119 GLN A C 1
ATOM 975 O O . GLN A 1 119 ? 17.327 8.795 -14.694 1.00 91.44 119 GLN A O 1
ATOM 980 N N . PRO A 1 120 ? 16.769 10.012 -16.497 1.00 89.62 120 PRO A N 1
ATOM 981 C CA . PRO A 1 120 ? 16.136 8.894 -17.194 1.00 89.62 120 PRO A CA 1
ATOM 982 C C . PRO A 1 120 ? 17.081 7.690 -17.321 1.00 89.62 120 PRO A C 1
ATOM 984 O O . PRO A 1 120 ? 18.223 7.835 -17.741 1.00 89.62 120 PRO A O 1
ATOM 987 N N . CYS A 1 121 ? 16.608 6.490 -16.969 1.00 88.75 121 CYS A N 1
ATOM 988 C CA . CYS A 1 121 ? 17.476 5.315 -16.842 1.00 88.75 121 CYS A CA 1
ATOM 989 C C . CYS A 1 121 ? 17.862 4.648 -18.171 1.00 88.75 121 CYS A C 1
ATOM 991 O O . CYS A 1 121 ? 18.656 3.714 -18.160 1.00 88.75 121 CYS A O 1
ATOM 993 N N . GLY A 1 122 ? 17.244 5.035 -19.291 1.00 81.00 122 GLY A N 1
ATOM 994 C CA . GLY A 1 122 ? 17.504 4.469 -20.622 1.00 81.00 122 GLY A CA 1
ATOM 995 C C . GLY A 1 122 ? 16.969 3.049 -20.864 1.00 81.00 122 GLY A C 1
ATOM 996 O O . GLY A 1 122 ? 16.812 2.665 -22.012 1.00 81.00 122 GLY A O 1
ATOM 997 N N . LYS A 1 123 ? 16.630 2.292 -19.811 1.00 82.44 123 LYS A N 1
ATOM 998 C CA . LYS A 1 123 ? 16.310 0.851 -19.889 1.00 82.44 123 LYS A CA 1
ATOM 999 C C . LYS A 1 123 ? 14.894 0.443 -19.466 1.00 82.44 123 LYS A C 1
ATOM 1001 O O . LYS A 1 123 ? 14.577 -0.738 -19.453 1.00 82.44 123 LYS A O 1
ATOM 1006 N N . CYS A 1 124 ? 14.052 1.379 -19.026 1.00 85.50 124 CYS A N 1
ATOM 1007 C CA . CYS A 1 124 ? 12.657 1.065 -18.689 1.00 85.50 124 CYS A CA 1
ATOM 1008 C C . CYS A 1 124 ? 11.757 1.167 -19.925 1.00 85.50 124 CYS A C 1
ATOM 1010 O O . CYS A 1 124 ? 12.102 1.876 -20.868 1.00 85.50 124 CYS A O 1
ATOM 1012 N N . SER A 1 125 ? 10.576 0.545 -19.884 1.00 82.62 125 SER A N 1
ATOM 1013 C CA . SER A 1 125 ? 9.608 0.538 -20.996 1.00 82.62 125 SER A CA 1
ATOM 1014 C C . SER A 1 125 ? 9.323 1.930 -21.577 1.00 82.62 125 SER A C 1
ATOM 1016 O O . SER A 1 125 ? 9.259 2.100 -22.789 1.00 82.62 125 SER A O 1
ATOM 1018 N N . VAL A 1 126 ? 9.240 2.956 -20.725 1.00 86.56 126 VAL A N 1
ATOM 1019 C CA . VAL A 1 126 ? 9.027 4.350 -21.153 1.00 86.56 126 VAL A CA 1
ATOM 1020 C C . VAL A 1 126 ? 10.260 4.967 -21.825 1.00 86.56 126 VAL A C 1
ATOM 1022 O O . VAL A 1 126 ? 10.124 5.798 -22.718 1.00 86.56 126 VAL A O 1
ATOM 1025 N N . CYS A 1 127 ? 11.470 4.611 -21.389 1.00 83.12 127 CYS A N 1
ATOM 1026 C CA . CYS A 1 127 ? 12.705 5.115 -21.995 1.00 83.12 127 CYS A CA 1
ATOM 1027 C C . CYS A 1 127 ? 12.991 4.449 -23.341 1.00 83.12 127 CYS A C 1
ATOM 1029 O O . CYS A 1 127 ? 13.445 5.127 -24.257 1.00 83.12 127 CYS A O 1
ATOM 1031 N N . ILE A 1 128 ? 12.699 3.154 -23.462 1.00 74.88 128 ILE A N 1
ATOM 1032 C CA . ILE A 1 128 ? 12.949 2.396 -24.689 1.00 74.88 128 ILE A CA 1
ATOM 1033 C C . ILE A 1 128 ? 11.985 2.836 -25.801 1.00 74.88 128 ILE A C 1
ATOM 1035 O O . ILE A 1 128 ? 12.413 3.091 -26.923 1.00 74.88 128 ILE A O 1
ATOM 1039 N N . GLY A 1 129 ? 10.714 3.095 -25.471 1.00 64.94 129 GLY A N 1
ATOM 1040 C CA . GLY A 1 129 ? 9.755 3.694 -26.410 1.00 64.94 129 GLY A CA 1
ATOM 1041 C C . GLY A 1 129 ? 10.077 5.138 -26.834 1.00 64.94 129 GLY A C 1
ATOM 1042 O O . GLY A 1 129 ? 9.336 5.722 -27.618 1.00 64.94 129 GLY A O 1
ATOM 1043 N N . LYS A 1 130 ? 11.152 5.737 -26.302 1.00 59.28 130 LYS A N 1
ATOM 1044 C CA . LYS A 1 130 ? 11.620 7.095 -26.613 1.00 59.28 130 LYS A CA 1
ATOM 1045 C C . LYS A 1 130 ? 12.996 7.128 -27.276 1.00 59.28 130 LYS A C 1
ATOM 1047 O O . LYS A 1 130 ? 13.568 8.215 -27.366 1.00 59.28 130 LYS A O 1
ATOM 1052 N N . VAL A 1 131 ? 13.553 5.997 -27.723 1.00 56.44 131 VAL A N 1
ATOM 1053 C CA . VAL A 1 131 ? 14.749 6.057 -28.575 1.00 56.44 131 VAL A CA 1
ATOM 1054 C C . VAL A 1 131 ? 14.344 6.787 -29.862 1.00 56.44 131 VAL A C 1
ATOM 1056 O O . VAL A 1 131 ? 13.454 6.303 -30.561 1.00 56.44 131 VAL A O 1
ATOM 1059 N N . PRO A 1 132 ? 14.925 7.960 -30.177 1.00 58.28 132 PRO A N 1
ATOM 1060 C CA . PRO A 1 132 ? 14.602 8.658 -31.412 1.00 58.28 132 PRO A CA 1
ATOM 1061 C C . PRO A 1 132 ? 14.947 7.737 -32.581 1.00 58.28 132 PRO A C 1
ATOM 1063 O O . PRO A 1 132 ? 16.075 7.247 -32.642 1.00 58.28 132 PRO A O 1
ATOM 1066 N N . GLN A 1 133 ? 14.008 7.501 -33.501 1.00 59.53 133 GLN A N 1
ATOM 1067 C CA . GLN A 1 133 ? 14.261 6.689 -34.702 1.00 59.53 133 GLN A CA 1
ATOM 1068 C C . GLN A 1 133 ? 15.519 7.165 -35.451 1.00 59.53 133 GLN A C 1
ATOM 1070 O O . GLN A 1 133 ? 16.263 6.353 -35.986 1.00 59.53 133 GLN A O 1
ATOM 1075 N N . THR A 1 134 ? 15.828 8.465 -35.397 1.00 60.66 134 THR A N 1
ATOM 1076 C CA . THR A 1 134 ? 17.055 9.061 -35.948 1.00 60.66 134 THR A CA 1
ATOM 1077 C C . THR A 1 134 ? 18.345 8.468 -35.368 1.00 60.66 134 THR A C 1
ATOM 1079 O O . THR A 1 134 ? 19.235 8.103 -36.123 1.00 60.66 134 THR A O 1
ATOM 1082 N N . LEU A 1 135 ? 18.431 8.267 -34.049 1.00 67.88 135 LEU A N 1
ATOM 1083 C CA . LEU A 1 135 ? 19.605 7.665 -33.395 1.00 67.88 135 LEU A CA 1
ATOM 1084 C C . LEU A 1 135 ? 19.760 6.169 -33.701 1.00 67.88 135 LEU A C 1
ATOM 1086 O O . LEU A 1 135 ? 20.865 5.635 -33.611 1.00 67.88 135 LEU A O 1
ATOM 1090 N N . VAL A 1 136 ? 18.660 5.480 -34.017 1.00 73.25 136 VAL A N 1
ATOM 1091 C CA . VAL A 1 136 ? 18.685 4.077 -34.456 1.00 73.25 136 VAL A CA 1
ATOM 1092 C C . VAL A 1 136 ? 19.162 3.990 -35.902 1.00 73.25 136 VAL A C 1
ATOM 1094 O O . VAL A 1 136 ? 20.031 3.174 -36.200 1.00 73.25 136 VAL A O 1
ATOM 1097 N N . LEU A 1 137 ? 18.664 4.878 -36.768 1.00 76.38 137 LEU A N 1
ATOM 1098 C CA . LEU A 1 137 ? 19.081 4.992 -38.166 1.00 76.38 137 LEU A CA 1
ATOM 1099 C C . LEU A 1 137 ? 20.586 5.243 -38.294 1.00 76.38 137 LEU A C 1
ATOM 1101 O O . LEU A 1 137 ? 21.244 4.518 -39.035 1.00 76.38 137 LEU A O 1
ATOM 1105 N N . ASP A 1 138 ? 21.135 6.203 -37.544 1.00 79.81 138 ASP A N 1
ATOM 1106 C CA . ASP A 1 138 ? 22.565 6.535 -37.605 1.00 79.81 138 ASP A CA 1
ATOM 1107 C C . ASP A 1 138 ? 23.441 5.349 -37.172 1.00 79.81 138 ASP A C 1
ATOM 1109 O O . ASP A 1 138 ? 24.405 5.002 -37.847 1.00 79.81 138 ASP A O 1
ATOM 1113 N N . LYS A 1 139 ? 23.053 4.640 -36.104 1.00 82.88 139 LYS A N 1
ATOM 1114 C CA . LYS A 1 139 ? 23.790 3.456 -35.631 1.00 82.88 139 LYS A CA 1
ATOM 1115 C C . LYS A 1 139 ? 23.727 2.282 -36.605 1.00 82.88 139 LYS A C 1
ATOM 1117 O O . LYS A 1 139 ? 24.714 1.570 -36.758 1.00 82.88 139 LYS A O 1
ATOM 1122 N N . ILE A 1 140 ? 22.574 2.050 -37.236 1.00 83.94 140 ILE A N 1
ATOM 1123 C CA . ILE A 1 140 ? 22.429 0.994 -38.248 1.00 83.94 140 ILE A CA 1
ATOM 1124 C C . ILE A 1 140 ? 23.248 1.352 -39.491 1.00 83.94 140 ILE A C 1
ATOM 1126 O O . ILE A 1 140 ? 23.944 0.491 -40.025 1.00 83.94 140 ILE A O 1
ATOM 1130 N N . LYS A 1 141 ? 23.217 2.622 -39.909 1.00 84.62 141 LYS A N 1
ATOM 1131 C CA . LYS A 1 141 ? 24.034 3.141 -41.007 1.00 84.62 141 LYS A CA 1
ATOM 1132 C C . LYS A 1 141 ? 25.526 2.929 -40.739 1.00 84.62 141 LYS A C 1
ATOM 1134 O O . LYS A 1 141 ? 26.198 2.336 -41.575 1.00 84.62 141 LYS A O 1
ATOM 1139 N N . ASP A 1 142 ? 26.028 3.329 -39.572 1.00 85.06 142 ASP A N 1
ATOM 1140 C CA . ASP A 1 142 ? 27.446 3.173 -39.220 1.00 85.06 142 ASP A CA 1
ATOM 1141 C C . ASP A 1 142 ? 27.902 1.704 -39.251 1.00 85.06 142 ASP A C 1
ATOM 1143 O O . ASP A 1 142 ? 29.024 1.403 -39.659 1.00 85.06 142 ASP A O 1
ATOM 1147 N N . LEU A 1 143 ? 27.040 0.762 -38.856 1.00 86.38 143 LEU A N 1
ATOM 1148 C CA . LEU A 1 143 ? 27.360 -0.665 -38.932 1.00 86.38 143 LEU A CA 1
ATOM 1149 C C . LEU A 1 143 ? 27.380 -1.183 -40.374 1.00 86.38 143 LEU A C 1
ATOM 1151 O O . LEU A 1 143 ? 28.325 -1.876 -40.752 1.00 86.38 143 LEU A O 1
ATOM 1155 N N . LEU A 1 144 ? 26.363 -0.836 -41.167 1.00 85.88 144 LEU A N 1
ATOM 1156 C CA . LEU A 1 144 ? 26.202 -1.333 -42.536 1.00 85.88 144 LEU A CA 1
ATOM 1157 C C . LEU A 1 144 ? 27.160 -0.682 -43.544 1.00 85.88 144 LEU A C 1
ATOM 1159 O O . LEU A 1 144 ? 27.453 -1.296 -44.563 1.00 85.88 144 LEU A O 1
ATOM 1163 N N . ILE A 1 145 ? 27.699 0.508 -43.251 1.00 85.62 145 ILE A N 1
ATOM 1164 C CA . ILE A 1 145 ? 28.811 1.098 -44.018 1.00 85.62 145 ILE A CA 1
ATOM 1165 C C . ILE A 1 145 ? 30.080 0.253 -43.870 1.00 85.62 145 ILE A C 1
ATOM 1167 O O . ILE A 1 145 ? 30.837 0.081 -44.821 1.00 85.62 145 ILE A O 1
ATOM 1171 N N . ASN A 1 146 ? 30.335 -0.262 -42.665 1.00 81.94 146 ASN A N 1
ATOM 1172 C CA . ASN A 1 146 ? 31.567 -0.989 -42.371 1.00 81.94 146 ASN A CA 1
ATOM 1173 C C . ASN A 1 146 ? 31.504 -2.456 -42.809 1.00 81.94 146 ASN A C 1
ATOM 1175 O O . ASN A 1 146 ? 32.537 -3.038 -43.154 1.00 81.94 146 ASN A O 1
ATOM 1179 N N . LYS A 1 147 ? 30.324 -3.085 -42.741 1.00 85.88 147 LYS A N 1
ATOM 1180 C CA . LYS A 1 147 ? 30.155 -4.498 -43.085 1.00 85.88 147 LYS A CA 1
ATOM 1181 C C . LYS A 1 147 ? 28.699 -4.848 -43.376 1.00 85.88 147 LYS A C 1
ATOM 1183 O O . LYS A 1 147 ? 27.808 -4.480 -42.617 1.00 85.88 147 LYS A O 1
ATOM 1188 N N . ASP A 1 148 ? 28.492 -5.700 -44.377 1.00 88.81 148 ASP A N 1
ATOM 1189 C CA . ASP A 1 148 ? 27.187 -6.311 -44.623 1.00 88.81 148 ASP A CA 1
ATOM 1190 C C . ASP A 1 148 ? 26.851 -7.314 -43.510 1.00 88.81 148 ASP A C 1
ATOM 1192 O O . ASP A 1 148 ? 27.601 -8.268 -43.244 1.00 88.81 148 ASP A O 1
ATOM 1196 N N . LEU A 1 149 ? 25.710 -7.108 -42.858 1.00 88.75 149 LEU A N 1
ATOM 1197 C CA . LEU A 1 149 ? 25.283 -7.859 -41.676 1.00 88.75 149 LEU A CA 1
ATOM 1198 C C . LEU A 1 149 ? 23.853 -8.374 -41.847 1.00 88.75 149 LEU A C 1
ATOM 1200 O O . LEU A 1 149 ? 23.039 -7.771 -42.546 1.00 88.75 149 LEU A O 1
ATOM 1204 N N . ASN A 1 150 ? 23.533 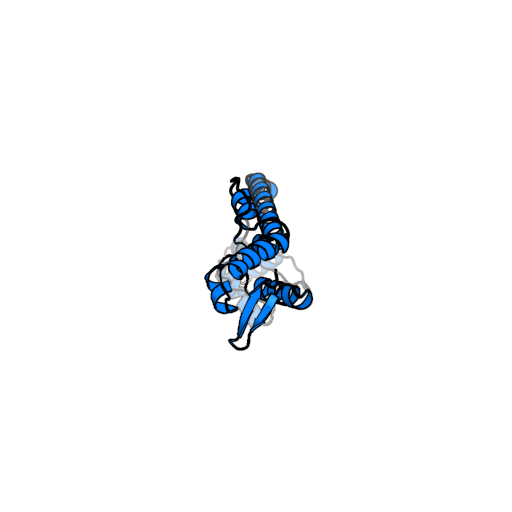-9.495 -41.199 1.00 88.12 150 ASN A N 1
ATOM 1205 C CA . ASN A 1 150 ? 22.153 -9.979 -41.126 1.00 88.12 150 ASN A CA 1
ATOM 1206 C C . ASN A 1 150 ? 21.408 -9.318 -39.941 1.00 88.12 150 ASN A C 1
ATOM 1208 O O . ASN A 1 150 ? 22.015 -8.709 -39.058 1.00 88.12 150 ASN A O 1
ATOM 1212 N N . SER A 1 151 ? 20.081 -9.462 -39.879 1.00 83.75 151 SER A N 1
ATOM 1213 C CA . SER A 1 151 ? 19.270 -8.872 -38.798 1.00 83.75 151 SER A CA 1
ATOM 1214 C C . SER A 1 151 ? 19.651 -9.361 -37.394 1.00 83.75 151 SER A C 1
ATOM 1216 O O . SER A 1 151 ? 19.487 -8.625 -36.423 1.00 83.75 151 SER A O 1
ATOM 1218 N N . GLY A 1 152 ? 20.126 -10.603 -37.269 1.00 82.81 152 GLY A N 1
ATOM 1219 C CA . GLY A 1 152 ? 20.567 -11.186 -36.000 1.00 82.81 152 GLY A CA 1
ATOM 1220 C C . GLY A 1 152 ? 21.903 -10.614 -35.525 1.00 82.81 152 GLY A C 1
ATOM 1221 O O . GLY A 1 152 ? 22.036 -10.265 -34.354 1.00 82.81 152 GLY A O 1
ATOM 1222 N N . ASP A 1 153 ? 22.852 -10.435 -36.440 1.00 84.38 153 ASP A N 1
ATOM 1223 C CA . ASP A 1 153 ? 24.160 -9.842 -36.175 1.00 84.38 153 ASP A CA 1
ATOM 1224 C C . ASP A 1 153 ? 23.988 -8.387 -35.719 1.00 84.38 153 ASP A C 1
ATOM 1226 O O . ASP A 1 153 ? 24.567 -7.981 -34.711 1.00 84.38 153 ASP A O 1
ATOM 1230 N N . ILE A 1 154 ? 23.116 -7.619 -36.385 1.00 84.50 154 ILE A N 1
ATOM 1231 C CA . ILE A 1 154 ? 22.810 -6.233 -35.997 1.00 84.50 154 ILE A CA 1
ATOM 1232 C C . ILE A 1 154 ? 22.162 -6.188 -34.605 1.00 84.50 154 ILE A C 1
ATOM 1234 O O . ILE A 1 154 ? 22.555 -5.368 -33.776 1.00 84.50 154 ILE A O 1
ATOM 1238 N N . ALA A 1 155 ? 21.225 -7.096 -34.308 1.00 83.56 155 ALA A N 1
ATOM 1239 C CA . ALA A 1 155 ? 20.613 -7.195 -32.980 1.00 83.56 155 ALA A CA 1
ATOM 1240 C C . ALA A 1 155 ? 21.637 -7.554 -31.886 1.00 83.56 155 ALA A C 1
ATOM 1242 O O . ALA A 1 155 ? 21.542 -7.054 -30.767 1.00 83.56 155 ALA A O 1
ATOM 1243 N N . SER A 1 156 ? 22.634 -8.384 -32.209 1.00 83.31 156 SER A N 1
ATOM 1244 C CA . SER A 1 156 ? 23.704 -8.750 -31.273 1.00 83.31 156 SER A CA 1
ATOM 1245 C C . SER A 1 156 ? 24.684 -7.602 -31.000 1.00 83.31 156 SER A C 1
ATOM 1247 O O . SER A 1 156 ? 25.150 -7.447 -29.872 1.00 83.31 156 SER A O 1
ATOM 1249 N N . LEU A 1 157 ? 24.959 -6.767 -32.008 1.00 82.75 157 LEU A N 1
ATOM 1250 C CA . LEU A 1 157 ? 25.845 -5.601 -31.909 1.00 82.75 157 LEU A CA 1
ATOM 1251 C C . LEU A 1 157 ? 25.150 -4.382 -31.282 1.00 82.75 157 LEU A C 1
ATOM 1253 O O . LEU A 1 157 ? 25.816 -3.508 -30.725 1.00 82.75 157 LEU A O 1
ATOM 1257 N N . LEU A 1 158 ? 23.817 -4.324 -31.344 1.00 80.75 158 LEU A N 1
ATOM 1258 C CA . LEU A 1 158 ? 22.993 -3.250 -30.785 1.00 80.75 158 LEU A CA 1
ATOM 1259 C C . LEU A 1 158 ? 21.963 -3.788 -29.770 1.00 80.75 158 LEU A C 1
ATOM 1261 O O . LEU A 1 158 ? 20.762 -3.598 -29.966 1.00 80.75 158 LEU A O 1
ATOM 1265 N N . PRO A 1 159 ? 22.394 -4.382 -28.639 1.00 74.31 159 PRO A N 1
ATOM 1266 C CA . PRO A 1 159 ? 21.486 -4.959 -27.640 1.00 74.31 159 PRO A CA 1
ATOM 1267 C C . PRO A 1 159 ? 20.590 -3.915 -26.955 1.00 74.31 159 PRO A C 1
ATOM 1269 O O . PRO A 1 159 ? 19.571 -4.252 -26.362 1.00 74.31 159 PRO A O 1
ATOM 1272 N N . GLN A 1 160 ? 20.961 -2.634 -27.029 1.00 70.62 160 GLN A N 1
ATOM 1273 C CA . GLN A 1 160 ? 20.160 -1.512 -26.537 1.00 70.62 160 GLN A CA 1
ATOM 1274 C C . GLN A 1 160 ? 18.924 -1.181 -27.395 1.00 70.62 160 GLN A C 1
ATOM 1276 O O . GLN A 1 160 ? 18.157 -0.298 -27.010 1.00 70.62 160 GLN A O 1
ATOM 1281 N N . ILE A 1 161 ? 18.755 -1.807 -28.564 1.00 73.88 161 ILE A N 1
ATOM 1282 C CA . ILE A 1 161 ? 17.640 -1.544 -29.480 1.00 73.88 161 ILE A CA 1
ATOM 1283 C C . ILE A 1 161 ? 16.659 -2.711 -29.417 1.00 73.88 161 ILE A C 1
ATOM 1285 O O . ILE A 1 161 ? 17.032 -3.862 -29.632 1.00 73.88 161 ILE A O 1
ATOM 1289 N N . ASP A 1 162 ? 15.388 -2.404 -29.159 1.00 75.81 162 ASP A N 1
ATOM 1290 C CA . ASP A 1 162 ? 14.325 -3.403 -29.208 1.00 75.81 162 ASP A CA 1
ATOM 1291 C C . ASP A 1 162 ? 14.227 -4.030 -30.598 1.00 75.81 162 ASP A C 1
ATOM 1293 O O . ASP A 1 162 ? 14.244 -3.340 -31.619 1.00 75.81 162 ASP A O 1
ATOM 1297 N N . LYS A 1 163 ? 14.021 -5.349 -30.636 1.00 76.88 163 LYS A N 1
ATOM 1298 C CA . LYS 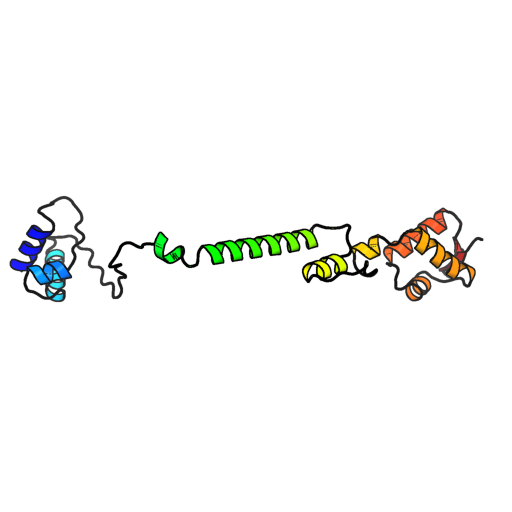A 1 163 ? 13.916 -6.114 -31.885 1.00 76.88 163 LYS A CA 1
ATOM 1299 C C . LYS A 1 163 ? 12.825 -5.577 -32.822 1.00 76.88 163 LYS A C 1
ATOM 1301 O O . LYS A 1 163 ? 13.033 -5.542 -34.028 1.00 76.88 163 LYS A O 1
ATOM 1306 N N . ASN A 1 164 ? 11.697 -5.119 -32.276 1.00 77.62 164 ASN A N 1
ATOM 1307 C CA . ASN A 1 164 ? 10.616 -4.530 -33.072 1.00 77.62 164 ASN A CA 1
ATOM 1308 C C . ASN A 1 164 ? 11.046 -3.204 -33.711 1.00 77.62 164 ASN A C 1
ATOM 1310 O O . ASN A 1 164 ? 10.875 -3.026 -34.909 1.00 77.62 164 ASN A O 1
ATOM 1314 N N . ASN A 1 165 ? 11.692 -2.324 -32.940 1.00 77.50 165 ASN A N 1
ATOM 1315 C CA . ASN A 1 165 ? 12.195 -1.042 -33.438 1.00 77.50 165 ASN A CA 1
ATOM 1316 C C . ASN A 1 165 ? 13.308 -1.242 -34.488 1.00 77.50 165 ASN A C 1
ATOM 1318 O O . ASN A 1 165 ? 13.379 -0.522 -35.483 1.00 77.50 165 ASN A O 1
ATOM 1322 N N . LEU A 1 166 ? 14.147 -2.272 -34.316 1.00 83.19 166 LEU A N 1
ATOM 1323 C CA . LEU A 1 166 ? 15.147 -2.671 -35.307 1.00 83.19 166 LEU A CA 1
ATOM 1324 C C . LEU A 1 166 ? 14.496 -3.090 -36.635 1.00 83.19 166 LEU A C 1
ATOM 1326 O O . LEU A 1 166 ? 14.914 -2.621 -37.691 1.00 83.19 166 LEU A O 1
ATOM 1330 N N . ILE A 1 167 ? 13.475 -3.950 -36.586 1.00 83.25 167 ILE A N 1
ATOM 1331 C CA . ILE A 1 167 ? 12.758 -4.426 -37.780 1.00 83.25 167 ILE A CA 1
ATOM 1332 C C . ILE A 1 167 ? 12.038 -3.270 -38.477 1.00 83.25 167 ILE A C 1
ATOM 1334 O O . ILE A 1 167 ? 12.150 -3.136 -39.695 1.00 83.25 167 ILE A O 1
ATOM 1338 N N . GLU A 1 168 ? 11.343 -2.420 -37.721 1.00 83.19 168 GLU A N 1
ATOM 1339 C CA . GLU A 1 168 ? 10.673 -1.229 -38.257 1.00 83.19 168 GLU A CA 1
ATOM 1340 C C . GLU A 1 168 ? 11.673 -0.298 -38.952 1.00 83.19 168 GLU A C 1
ATOM 1342 O O . GLU A 1 168 ? 11.434 0.149 -40.074 1.00 83.19 168 GLU A O 1
ATOM 1347 N N . THR A 1 169 ? 12.836 -0.065 -38.336 1.00 82.62 169 THR A N 1
ATOM 1348 C CA . THR A 1 169 ? 13.858 0.816 -38.912 1.00 82.62 169 THR A CA 1
ATOM 1349 C C . THR A 1 169 ? 14.502 0.223 -40.169 1.00 82.62 169 THR A C 1
ATOM 1351 O O . THR A 1 169 ? 14.703 0.942 -41.147 1.00 82.62 169 THR A O 1
ATOM 1354 N N . ILE A 1 170 ? 14.805 -1.081 -40.185 1.00 84.75 170 ILE A N 1
ATOM 1355 C CA . ILE A 1 170 ? 15.337 -1.758 -41.382 1.00 84.75 170 ILE A CA 1
ATOM 1356 C C . ILE A 1 170 ? 14.304 -1.735 -42.516 1.00 84.75 170 ILE A C 1
ATOM 1358 O O . ILE A 1 170 ? 14.665 -1.449 -43.655 1.00 84.75 170 ILE A O 1
ATOM 1362 N N . SER A 1 171 ? 13.025 -1.973 -42.208 1.00 85.06 171 SER A N 1
ATOM 1363 C CA . SER A 1 171 ? 11.935 -1.921 -43.194 1.00 85.06 171 SER A CA 1
ATOM 1364 C C . SER A 1 171 ? 11.836 -0.535 -43.832 1.00 85.06 171 SER A C 1
ATOM 1366 O O . SER A 1 171 ? 11.829 -0.417 -45.054 1.00 85.06 171 SER A O 1
ATOM 1368 N N . LEU A 1 172 ? 11.896 0.523 -43.018 1.00 84.88 172 LEU A N 1
ATOM 1369 C CA . LEU A 1 172 ? 11.912 1.904 -43.499 1.00 84.88 172 LEU A CA 1
ATOM 1370 C C . LEU A 1 172 ? 13.130 2.206 -44.394 1.00 84.88 172 LEU A C 1
ATOM 1372 O O . LEU A 1 172 ? 13.014 2.926 -45.384 1.00 84.88 172 LEU A O 1
ATOM 1376 N N . LEU A 1 173 ? 14.311 1.672 -44.066 1.00 84.94 173 LEU A N 1
ATOM 1377 C CA . LEU A 1 173 ? 15.529 1.861 -44.865 1.00 84.94 173 LEU A CA 1
ATOM 1378 C C . LEU A 1 173 ? 15.473 1.144 -46.222 1.00 84.94 173 LEU A C 1
ATOM 1380 O O . LEU A 1 173 ? 15.996 1.680 -47.204 1.00 84.94 173 LEU A O 1
ATOM 1384 N N . LEU A 1 174 ? 14.837 -0.029 -46.277 1.00 87.12 174 LEU A N 1
ATOM 1385 C CA . LEU A 1 174 ? 14.565 -0.758 -47.518 1.00 87.12 174 LEU A CA 1
ATOM 1386 C C . LEU A 1 174 ? 13.566 0.007 -48.395 1.00 87.12 174 LEU A C 1
ATOM 1388 O O . LEU A 1 174 ? 13.820 0.196 -49.582 1.00 87.12 174 LEU A O 1
ATOM 1392 N N . GLU A 1 175 ? 12.475 0.512 -47.809 1.00 85.50 175 GLU A N 1
ATOM 1393 C CA . GLU A 1 175 ? 11.481 1.337 -48.515 1.00 85.50 175 GLU A CA 1
ATOM 1394 C C . GLU A 1 175 ? 12.098 2.619 -49.092 1.00 85.50 175 GLU A C 1
ATOM 1396 O O . GLU A 1 175 ? 11.772 3.032 -50.203 1.00 85.50 175 GLU A O 1
ATOM 1401 N N . GLN A 1 176 ? 13.029 3.234 -48.359 1.00 84.50 176 GLN A N 1
ATOM 1402 C CA . GLN A 1 176 ? 13.771 4.415 -48.808 1.00 84.50 176 GLN A CA 1
ATOM 1403 C C . GLN A 1 176 ? 14.902 4.095 -49.801 1.00 84.50 176 GLN A C 1
ATOM 1405 O O . GLN A 1 176 ? 15.574 5.019 -50.259 1.00 84.50 176 GLN A O 1
ATOM 1410 N N . GLY A 1 177 ? 15.163 2.817 -50.099 1.00 83.19 177 GLY A N 1
ATOM 1411 C CA . GLY A 1 177 ? 16.235 2.384 -50.999 1.00 83.19 177 GLY A CA 1
ATOM 1412 C C . GLY A 1 177 ? 17.656 2.631 -50.476 1.00 83.19 177 GLY A C 1
ATOM 1413 O O . GLY A 1 177 ? 18.613 2.487 -51.234 1.00 83.19 177 GLY A O 1
ATOM 1414 N N . LYS A 1 178 ? 17.818 2.991 -49.196 1.00 84.38 178 LYS A N 1
ATOM 1415 C CA . LYS A 1 178 ? 19.127 3.235 -48.557 1.00 84.38 178 LYS A CA 1
ATOM 1416 C C . LYS A 1 178 ? 19.841 1.948 -48.162 1.00 84.38 178 LYS A C 1
ATOM 1418 O O . LYS A 1 178 ? 21.046 1.959 -47.948 1.00 84.38 178 LYS A O 1
ATOM 1423 N N . VAL A 1 179 ? 19.102 0.850 -48.046 1.00 87.12 179 VAL A N 1
ATOM 1424 C CA . VAL A 1 179 ? 19.634 -0.486 -47.782 1.00 87.12 179 VAL A CA 1
ATOM 1425 C C . VAL A 1 179 ? 19.109 -1.437 -48.855 1.00 87.12 179 VAL A C 1
ATOM 1427 O O . VAL A 1 179 ? 17.962 -1.309 -49.278 1.00 87.12 179 VAL A O 1
ATOM 1430 N N . SER A 1 180 ? 19.935 -2.379 -49.307 1.00 86.69 180 SER A N 1
ATOM 1431 C CA . SER A 1 180 ? 19.544 -3.483 -50.191 1.00 86.69 180 SER A CA 1
ATOM 1432 C C . SER A 1 180 ? 19.755 -4.832 -49.507 1.00 86.69 180 SER A C 1
ATOM 1434 O O . SER A 1 180 ? 20.598 -4.977 -48.622 1.00 86.69 180 SER A O 1
ATOM 1436 N N . LEU A 1 181 ? 18.952 -5.822 -49.897 1.00 88.69 181 LEU A N 1
ATOM 1437 C CA . LEU A 1 181 ? 19.104 -7.201 -49.449 1.00 88.69 181 LEU A CA 1
ATOM 1438 C C . LEU A 1 181 ? 19.907 -7.976 -50.499 1.00 88.69 181 LEU A C 1
ATOM 1440 O O . LEU A 1 181 ? 19.512 -8.014 -51.663 1.00 88.69 181 LEU A O 1
ATOM 1444 N N . LEU A 1 182 ? 21.014 -8.590 -50.086 1.00 86.31 182 LEU A N 1
ATOM 1445 C CA . LEU A 1 182 ? 21.820 -9.467 -50.937 1.00 86.31 182 LEU A CA 1
ATOM 1446 C C . LEU A 1 182 ? 21.303 -10.910 -50.896 1.00 86.31 182 LEU A C 1
ATOM 1448 O O . LEU A 1 182 ? 20.655 -11.331 -49.936 1.00 86.31 182 LEU A O 1
ATOM 1452 N N . ASP A 1 183 ? 21.712 -11.712 -51.881 1.00 82.38 183 ASP A N 1
ATOM 1453 C CA . ASP A 1 183 ? 21.389 -13.147 -51.988 1.00 82.38 183 ASP A CA 1
ATOM 1454 C C . ASP A 1 183 ? 21.818 -13.968 -50.754 1.00 82.38 183 ASP A C 1
ATOM 1456 O O . ASP A 1 183 ? 21.255 -15.018 -50.439 1.00 82.38 183 ASP A O 1
ATOM 1460 N N . ASN A 1 184 ? 22.800 -13.472 -49.995 1.00 83.12 184 ASN A N 1
ATOM 1461 C CA . ASN A 1 184 ? 23.271 -14.073 -48.745 1.00 83.12 184 ASN A CA 1
ATOM 1462 C C . ASN A 1 184 ? 22.442 -13.665 -47.506 1.00 83.12 184 ASN A C 1
ATOM 1464 O O . ASN A 1 184 ? 22.881 -13.918 -46.382 1.00 83.12 184 ASN A O 1
ATOM 1468 N N . HIS A 1 185 ? 21.266 -13.055 -47.699 1.00 84.50 185 HIS A N 1
ATOM 1469 C CA . HIS A 1 185 ? 20.367 -12.559 -46.647 1.00 84.50 185 HIS A CA 1
ATOM 1470 C C . HIS A 1 185 ? 21.000 -11.499 -45.731 1.00 84.50 185 HIS A C 1
ATOM 1472 O O . HIS A 1 185 ? 20.591 -11.327 -44.577 1.00 84.50 185 HIS A O 1
ATOM 1478 N N . LYS A 1 186 ? 22.016 -10.789 -46.229 1.00 88.19 186 LYS A N 1
ATOM 1479 C CA . LYS A 1 186 ? 22.628 -9.659 -45.532 1.00 88.19 186 LYS A CA 1
ATOM 1480 C C . LYS A 1 186 ? 22.134 -8.350 -46.115 1.00 88.19 186 LYS A C 1
ATOM 1482 O O . LYS A 1 186 ? 21.827 -8.253 -47.302 1.00 88.19 186 LYS A O 1
ATOM 1487 N N . TYR A 1 187 ? 22.078 -7.355 -45.248 1.00 89.38 187 TYR A N 1
ATOM 1488 C CA . TYR A 1 187 ? 21.766 -5.988 -45.611 1.00 89.38 187 TYR A CA 1
ATOM 1489 C C . TYR A 1 187 ? 23.051 -5.272 -46.020 1.00 89.38 187 TYR A C 1
ATOM 1491 O O . TYR A 1 187 ? 24.056 -5.384 -45.318 1.00 89.38 187 TYR A O 1
ATOM 1499 N N . HIS A 1 188 ? 22.998 -4.543 -47.128 1.00 87.62 188 HIS A N 1
ATOM 1500 C CA . HIS A 1 188 ? 24.072 -3.687 -47.624 1.00 87.62 188 HIS A CA 1
ATOM 1501 C C . HIS A 1 188 ? 23.599 -2.245 -47.688 1.00 87.62 188 HIS A C 1
ATOM 1503 O O . HIS A 1 188 ? 22.449 -1.978 -48.038 1.00 87.62 188 HIS A O 1
ATOM 1509 N N . TRP A 1 189 ? 24.474 -1.311 -47.337 1.00 89.12 189 TRP A N 1
ATOM 1510 C CA . TRP A 1 189 ? 24.160 0.107 -47.374 1.00 89.12 189 TRP A CA 1
ATOM 1511 C C . TRP A 1 189 ? 24.393 0.688 -48.776 1.00 89.12 189 TRP A C 1
ATOM 1513 O O . TRP A 1 189 ? 25.511 0.696 -49.281 1.00 89.12 189 TRP A O 1
ATOM 1523 N N . ASN A 1 190 ? 23.335 1.217 -49.390 1.00 82.38 190 ASN A N 1
ATOM 1524 C CA . ASN A 1 190 ? 23.367 1.859 -50.702 1.00 82.38 190 ASN A CA 1
ATOM 1525 C C . ASN A 1 190 ? 23.750 3.347 -50.531 1.00 82.38 190 ASN A C 1
ATOM 1527 O O . ASN A 1 190 ? 22.889 4.225 -50.641 1.00 82.38 190 ASN A O 1
ATOM 1531 N N . GLY A 1 191 ? 25.007 3.655 -50.189 1.00 64.88 191 GLY A N 1
ATOM 1532 C CA . GLY A 1 191 ? 25.466 5.052 -50.066 1.00 64.88 191 GLY A CA 1
ATOM 1533 C C . GLY A 1 191 ? 26.783 5.275 -49.346 1.00 64.88 191 GLY A C 1
ATOM 1534 O O . GLY A 1 191 ? 26.733 5.576 -48.134 1.00 64.88 191 GLY A O 1
#

Secondary structure (DSSP, 8-state):
-HHHHHHHHHHH---TTS-----HHHHHHHHTS-HHHHHHHHHHHHHTTS--------S-----SS---HHHHHHHHHHHHHHHHHHHHHHHHHHHHHHH--SS-HHHHHHHHTT------SSSHHHHTTS-HHHHHHHHHHHHHH--B-HHHHHHH-TTS-HHHHHHHHHHHHHTTSEEE-TTS-EEE--

Foldseek 3Di:
DVLLVVLCCVPQNPDPDDDDDDDLVSSCVRSVHDSVVSVVVVVVCVVVVNDDDDDDPDPDDDDDPDDDPCVVVVVVCVVVVVVVVVVVVVVVVLVVCLVPDQQDASVQSVCVVVVHHDDRPLPDPNNLVPPPLVVVLVLVLVVQAVHFAALVRSCVVCVSHDSVSSVVSVVVCVVVVQWDQDPVRTIHGPD

Organism: Nonlabens ulvanivorans (NCBI:txid906888)

pLDDT: mean 82.52, std 10.29, range [53.66, 97.25]

InterPro domains:
  IPR032284 ATP-dependent DNA helicase RecQ, zinc-binding domain [PF16124] (73-127)
  IPR036388 Winged helix-like DNA-binding domain superfamily [G3DSA:1.10.10.10] (68-178)